Protein AF-A0A4C1TBL5-F1 (afdb_monomer_lite)

Sequence (282 aa):
MGFEHLKDLQINKGQRHGILELGINCTKSIVSLLENHLEMKTNSLCVNTDVEVVMERSFELLHSVCANPKTSDQVLRYLRTRNDFLCRYLMLVPLLKMENSHEINQISSLLKCVAIELKITASNCQLSRFQHICEIFLGINSKNKQESSVELTHFYGNVNFDTTKNLSSSSKNNILSELFNRVDLDLQPLSPPQWEFFDRTLIEQILKECEYKTEKGHLLVDLKKMHQILHSELKMVQSTIASGQRRLILQEIESVLLHALKVNEQRNKRFATVKFVESWGM

pLDDT: mean 76.7, std 18.81, range [28.3, 94.25]

InterPro domains:
  IPR021827 Nucleoporin Nup186/Nup192/Nup205 [PF11894] (1-281)
  IPR021827 Nucleoporin Nup186/Nup192/Nup205 [PTHR31344] (26-280)

Structure (mmCIF, N/CA/C/O backbone):
data_AF-A0A4C1TBL5-F1
#
_entry.id   AF-A0A4C1TBL5-F1
#
loop_
_atom_site.group_PDB
_atom_site.id
_atom_site.type_symbol
_atom_site.label_atom_id
_atom_site.label_alt_id
_atom_site.label_comp_id
_atom_site.label_asym_id
_atom_site.label_entity_id
_atom_site.label_seq_id
_atom_site.pdbx_PDB_ins_code
_atom_site.Cartn_x
_atom_site.Cartn_y
_atom_site.Cartn_z
_atom_site.occupancy
_atom_site.B_iso_or_equiv
_atom_site.auth_seq_id
_atom_site.auth_comp_id
_atom_site.auth_asym_id
_atom_site.auth_atom_id
_atom_site.pdbx_PDB_model_num
ATOM 1 N N . MET A 1 1 ? -5.248 14.585 -16.355 1.00 47.97 1 MET A N 1
ATOM 2 C CA . MET A 1 1 ? -3.975 14.192 -17.003 1.00 47.97 1 MET A CA 1
ATOM 3 C C . MET A 1 1 ? -4.187 14.342 -18.500 1.00 47.97 1 MET A C 1
ATOM 5 O O . MET A 1 1 ? -4.957 13.552 -19.016 1.00 47.97 1 MET A O 1
ATOM 9 N N . GLY A 1 2 ? -3.655 15.377 -19.160 1.00 39.12 2 GLY A N 1
ATOM 10 C CA . GLY A 1 2 ? -3.970 15.773 -20.550 1.00 39.12 2 GLY A CA 1
ATOM 11 C C . GLY A 1 2 ? -3.592 14.775 -21.659 1.00 39.12 2 GLY A C 1
ATOM 12 O O . GLY A 1 2 ? -2.965 15.149 -22.639 1.00 39.12 2 GLY A O 1
ATOM 13 N N . PHE A 1 3 ? -3.962 13.508 -21.511 1.00 42.53 3 PHE A N 1
ATOM 14 C CA . PHE A 1 3 ? -3.857 12.466 -22.518 1.00 42.53 3 PHE A CA 1
ATOM 15 C C . PHE A 1 3 ? -5.268 12.229 -23.054 1.00 42.53 3 PHE A C 1
ATOM 17 O O . PHE A 1 3 ? -6.144 11.788 -22.310 1.00 42.53 3 PHE A O 1
ATOM 24 N N . GLU A 1 4 ? -5.527 12.599 -24.308 1.00 52.88 4 GLU A N 1
ATOM 25 C CA . GLU A 1 4 ? -6.885 12.545 -24.846 1.00 52.88 4 GLU A CA 1
ATOM 26 C C . GLU A 1 4 ? -7.447 11.121 -24.897 1.00 52.88 4 GLU A C 1
ATOM 28 O O . GLU A 1 4 ? -6.869 10.184 -25.455 1.00 52.88 4 GLU A O 1
ATOM 33 N N . HIS A 1 5 ? -8.656 11.018 -24.352 1.00 56.91 5 HIS A N 1
ATOM 34 C CA . HIS A 1 5 ? -9.594 9.929 -24.517 1.00 56.91 5 HIS A CA 1
ATOM 35 C C . HIS A 1 5 ? -10.578 10.294 -25.638 1.00 56.91 5 HIS A C 1
ATOM 37 O O . HIS A 1 5 ? -11.758 10.482 -25.374 1.00 56.91 5 HIS A O 1
ATOM 43 N N . LEU A 1 6 ? -10.124 10.422 -26.889 1.00 42.44 6 LEU A N 1
ATOM 44 C CA . LEU A 1 6 ? -11.032 10.606 -28.026 1.00 42.44 6 LEU A CA 1
ATOM 45 C C . LEU A 1 6 ? -10.668 9.668 -29.179 1.00 42.44 6 LEU A C 1
ATOM 47 O O . LEU A 1 6 ? -9.573 9.692 -29.738 1.00 42.44 6 LEU A O 1
ATOM 51 N N . LYS A 1 7 ? -11.624 8.786 -29.476 1.00 44.81 7 LYS A N 1
ATOM 52 C CA . LYS A 1 7 ? -11.756 8.065 -30.739 1.00 44.81 7 LYS A CA 1
ATOM 53 C C . LYS A 1 7 ? -11.866 9.086 -31.883 1.00 44.81 7 LYS A C 1
ATOM 55 O O . LYS A 1 7 ? -12.549 10.092 -31.739 1.00 44.81 7 LYS A O 1
ATOM 60 N N . ASP A 1 8 ? -11.240 8.756 -33.008 1.00 40.03 8 ASP A N 1
ATOM 61 C CA . ASP A 1 8 ? -11.669 9.149 -34.356 1.00 40.03 8 ASP A CA 1
ATOM 62 C C . ASP A 1 8 ? -11.672 10.638 -34.750 1.00 40.03 8 ASP A C 1
ATOM 64 O O . ASP A 1 8 ? -12.651 11.129 -35.301 1.00 40.03 8 ASP A O 1
ATOM 68 N N . LEU A 1 9 ? -10.537 11.338 -34.633 1.00 37.03 9 LEU A N 1
ATOM 69 C CA . LEU A 1 9 ? -10.277 12.516 -35.480 1.00 37.03 9 LEU A CA 1
ATOM 70 C C . LEU A 1 9 ? -8.975 12.346 -36.272 1.00 37.03 9 LEU A C 1
ATOM 72 O O . LEU A 1 9 ? -7.880 12.771 -35.896 1.00 37.03 9 LEU A O 1
ATOM 76 N N . GLN A 1 10 ? -9.132 11.674 -37.411 1.00 46.53 10 GLN A N 1
ATOM 77 C CA . GLN A 1 10 ? -8.320 11.899 -38.601 1.00 46.53 10 GLN A CA 1
ATOM 78 C C . GLN A 1 10 ? -8.229 13.415 -38.881 1.00 46.53 10 GLN A C 1
ATOM 80 O O . GLN A 1 10 ? -9.229 14.119 -38.804 1.00 46.53 10 GLN A O 1
ATOM 85 N N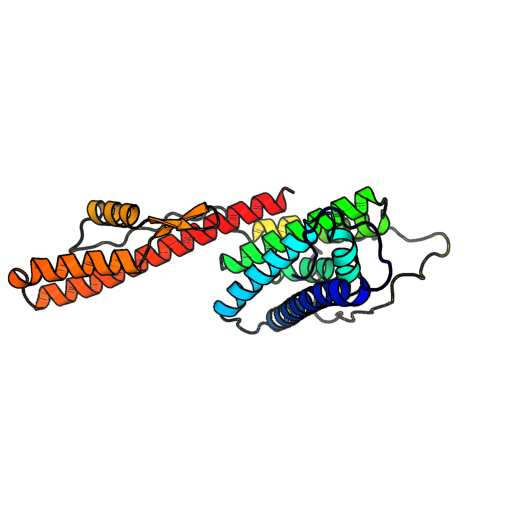 . ILE A 1 11 ? -7.032 13.868 -39.276 1.00 42.28 11 ILE A N 1
ATOM 86 C CA . ILE A 1 11 ? -6.744 15.171 -39.909 1.00 42.28 11 ILE A CA 1
ATOM 87 C C . ILE A 1 11 ? -6.682 16.381 -38.948 1.00 42.28 11 ILE A C 1
ATOM 89 O O . ILE A 1 11 ? -7.639 17.123 -38.790 1.00 42.28 11 ILE A O 1
ATOM 93 N N . ASN A 1 12 ? -5.502 16.643 -38.365 1.00 32.31 12 ASN A N 1
ATOM 94 C CA . ASN A 1 12 ? -4.783 17.921 -38.551 1.00 32.31 12 ASN A CA 1
ATOM 95 C C . ASN A 1 12 ? -3.468 17.967 -37.748 1.00 32.31 12 ASN A C 1
ATOM 97 O O . ASN A 1 12 ? -3.432 17.902 -36.521 1.00 32.31 12 ASN A O 1
ATOM 101 N N . LYS A 1 13 ? -2.352 18.092 -38.473 1.00 37.44 13 LYS A N 1
ATOM 102 C CA . LYS A 1 13 ? -0.957 18.009 -37.996 1.00 37.44 13 LYS A CA 1
ATOM 103 C C . LYS A 1 13 ? -0.442 19.259 -37.243 1.00 37.44 13 LYS A C 1
ATOM 105 O O . LYS A 1 13 ? 0.755 19.354 -37.010 1.00 37.44 13 LYS A O 1
ATOM 110 N N . GLY A 1 14 ? -1.299 20.204 -36.845 1.00 37.47 14 GLY A N 1
ATOM 111 C CA . GLY A 1 14 ? -0.858 21.514 -36.327 1.00 37.47 14 GLY A CA 1
ATOM 112 C C . GLY A 1 14 ? -0.862 21.700 -34.803 1.00 37.47 14 GLY A C 1
ATOM 113 O O . GLY A 1 14 ? 0.008 22.383 -34.277 1.00 37.47 14 GLY A O 1
ATOM 114 N N . GLN A 1 15 ? -1.802 21.093 -34.070 1.00 40.03 15 GLN A N 1
ATOM 115 C CA . GLN A 1 15 ? -2.070 21.452 -32.658 1.00 40.03 15 GLN A CA 1
ATOM 116 C C . GLN A 1 15 ? -1.615 20.410 -31.618 1.00 40.03 15 GLN A C 1
ATOM 118 O O . GLN A 1 15 ? -1.815 20.597 -30.420 1.00 40.03 15 GLN A O 1
ATOM 123 N N . ARG A 1 16 ? -0.946 19.329 -32.043 1.00 43.72 16 ARG A N 1
ATOM 124 C CA . ARG A 1 16 ? -0.542 18.215 -31.158 1.00 43.72 16 ARG A CA 1
ATOM 125 C C . ARG A 1 16 ? 0.535 18.556 -30.116 1.00 43.72 16 ARG A C 1
ATOM 127 O O . ARG A 1 16 ? 0.714 17.778 -29.187 1.00 43.72 16 ARG A O 1
ATOM 134 N N . HIS A 1 17 ? 1.236 19.683 -30.235 1.00 41.16 17 HIS A N 1
ATOM 135 C CA . HIS A 1 17 ? 2.384 19.987 -29.371 1.00 41.16 17 HIS A CA 1
ATOM 136 C C . HIS A 1 17 ? 1.975 20.437 -27.954 1.00 41.16 17 HIS A C 1
ATOM 138 O O . HIS A 1 17 ? 2.497 19.906 -26.982 1.00 41.16 17 HIS A O 1
ATOM 144 N N . GLY A 1 18 ? 0.975 21.315 -27.801 1.00 37.75 18 GLY A N 1
ATOM 145 C CA . GLY A 1 18 ? 0.656 21.907 -26.488 1.00 37.75 18 GLY A CA 1
ATOM 146 C C . GLY A 1 18 ? -0.008 20.962 -25.473 1.00 37.75 18 GLY A C 1
ATOM 147 O O . GLY A 1 18 ? 0.214 21.083 -24.270 1.00 37.75 18 GLY A O 1
ATOM 148 N N . ILE A 1 19 ? -0.808 19.994 -25.931 1.00 44.22 19 ILE A N 1
ATOM 149 C CA . ILE A 1 19 ? -1.588 19.105 -25.044 1.00 44.22 19 ILE A CA 1
ATOM 150 C C . ILE A 1 19 ? -0.748 17.902 -24.578 1.00 44.22 19 ILE A C 1
ATOM 152 O O . ILE A 1 19 ? -0.792 17.540 -23.401 1.00 44.22 19 ILE A O 1
ATOM 156 N N . LEU A 1 20 ? 0.092 17.339 -25.459 1.00 49.97 20 LEU A N 1
ATOM 157 C CA . LEU A 1 20 ? 1.099 16.342 -25.074 1.00 49.97 20 LEU A CA 1
ATOM 158 C C . LEU A 1 20 ? 2.127 16.939 -24.106 1.00 49.97 20 LEU A C 1
ATOM 160 O O . LEU A 1 20 ? 2.477 16.294 -23.120 1.00 49.97 20 LEU A O 1
ATOM 164 N N . GLU A 1 21 ? 2.555 18.185 -24.326 1.00 52.12 21 GLU A N 1
ATOM 165 C CA . GLU A 1 21 ? 3.417 18.899 -23.380 1.00 52.12 21 GLU A CA 1
ATOM 166 C C . GLU A 1 21 ? 2.753 19.081 -22.013 1.00 52.12 21 GLU A C 1
ATOM 168 O O . GLU A 1 21 ? 3.416 18.885 -20.998 1.00 52.12 21 GLU A O 1
ATOM 173 N N . LEU A 1 22 ? 1.444 19.345 -21.949 1.00 49.94 22 LEU A N 1
ATOM 174 C CA . LEU A 1 22 ? 0.712 19.456 -20.683 1.00 49.94 22 LEU A CA 1
ATOM 175 C C . LEU A 1 22 ? 0.655 18.124 -19.908 1.00 49.94 22 LEU A C 1
ATOM 177 O O . LEU A 1 22 ? 0.878 18.107 -18.696 1.00 49.94 22 LEU A O 1
ATOM 181 N N . GLY A 1 23 ? 0.409 16.996 -20.589 1.00 58.59 23 GLY A N 1
ATOM 182 C CA . GLY A 1 23 ? 0.450 15.656 -19.981 1.00 58.59 23 GLY A CA 1
ATOM 183 C C . GLY A 1 23 ? 1.843 15.282 -19.456 1.00 58.59 23 GLY A C 1
ATOM 184 O O . GLY A 1 23 ? 1.980 14.722 -18.361 1.00 58.59 23 GLY A O 1
ATOM 185 N N . ILE A 1 24 ? 2.887 15.677 -20.189 1.00 64.81 24 ILE A N 1
ATOM 186 C CA . ILE A 1 24 ? 4.282 15.562 -19.752 1.00 64.81 24 ILE A CA 1
ATOM 187 C C . ILE A 1 24 ? 4.553 16.496 -18.566 1.00 64.81 24 ILE A C 1
ATOM 189 O O . ILE A 1 24 ? 5.251 16.095 -17.644 1.00 64.81 24 ILE A O 1
ATOM 193 N N . ASN A 1 25 ? 3.997 17.708 -18.535 1.00 70.88 25 ASN A N 1
ATOM 194 C CA . ASN A 1 25 ? 4.222 18.678 -17.461 1.00 70.88 25 ASN A CA 1
ATOM 195 C C . ASN A 1 25 ? 3.633 18.216 -16.123 1.00 70.88 25 ASN A C 1
ATOM 197 O O . ASN A 1 25 ? 4.332 18.271 -15.116 1.00 70.88 25 ASN A O 1
ATOM 201 N N . CYS A 1 26 ? 2.420 17.654 -16.102 1.00 81.12 26 CYS A N 1
ATOM 202 C CA . CYS A 1 26 ? 1.889 17.040 -14.879 1.00 81.12 26 CYS A CA 1
ATOM 203 C C . CYS A 1 26 ? 2.741 15.844 -14.426 1.00 81.12 26 CYS A C 1
ATOM 205 O O . CYS A 1 26 ? 3.023 15.695 -13.240 1.00 81.12 26 CYS A O 1
ATOM 207 N N . THR A 1 27 ? 3.200 15.015 -15.370 1.00 82.38 27 THR A N 1
ATOM 208 C CA . THR A 1 27 ? 4.075 13.872 -15.066 1.00 82.38 27 THR A CA 1
ATOM 209 C C . THR A 1 27 ? 5.435 14.337 -14.528 1.00 82.38 27 THR A C 1
ATOM 211 O O . THR A 1 27 ? 5.931 13.776 -13.557 1.00 82.38 27 THR A O 1
ATOM 214 N N . LYS A 1 28 ? 6.011 15.409 -15.090 1.00 85.38 28 LYS A N 1
ATOM 215 C CA . LYS A 1 28 ? 7.230 16.070 -14.596 1.00 85.38 28 LYS A CA 1
ATOM 216 C C . LYS A 1 28 ? 7.056 16.549 -13.157 1.00 85.38 28 LYS A C 1
ATOM 218 O O . LYS A 1 28 ? 7.934 16.290 -12.342 1.00 85.38 28 LYS A O 1
ATOM 223 N N . SER A 1 29 ? 5.935 17.201 -12.839 1.00 88.19 29 SER A N 1
ATOM 224 C CA . SER A 1 29 ? 5.632 17.654 -11.476 1.00 88.19 29 SER A CA 1
ATOM 225 C C . SER A 1 29 ? 5.508 16.488 -10.496 1.00 88.19 29 SER A C 1
ATOM 227 O O . SER A 1 29 ? 6.076 16.560 -9.412 1.00 88.19 29 SER A O 1
ATOM 229 N N . ILE A 1 30 ? 4.831 15.400 -10.885 1.00 90.69 30 ILE A N 1
ATOM 230 C CA . ILE A 1 30 ? 4.722 14.185 -10.059 1.00 90.69 30 ILE A CA 1
ATOM 231 C C . ILE A 1 30 ? 6.105 13.583 -9.813 1.00 90.69 30 ILE A C 1
ATOM 233 O O . ILE A 1 30 ? 6.456 13.298 -8.675 1.00 90.69 30 ILE A O 1
ATOM 237 N N . VAL A 1 31 ? 6.917 13.424 -10.860 1.00 89.50 31 VAL A N 1
ATOM 238 C CA . VAL A 1 31 ? 8.266 12.859 -10.724 1.00 89.50 31 VAL A CA 1
ATOM 239 C C . VAL A 1 31 ? 9.143 13.751 -9.849 1.00 89.50 31 VAL A C 1
ATOM 241 O O . VAL A 1 31 ? 9.789 13.238 -8.948 1.00 89.50 31 VAL A O 1
ATOM 244 N N . SER A 1 32 ? 9.103 15.073 -10.025 1.00 89.31 32 SER A N 1
ATOM 245 C CA . SER A 1 32 ? 9.841 16.006 -9.165 1.00 89.31 32 SER A CA 1
ATOM 246 C C . SER A 1 32 ? 9.395 15.936 -7.700 1.00 89.31 32 SER A C 1
ATOM 248 O O . SER A 1 32 ? 10.233 16.026 -6.809 1.00 89.31 32 SER A O 1
ATOM 250 N N . LEU A 1 33 ? 8.096 15.760 -7.439 1.00 91.50 33 LEU A N 1
ATOM 251 C CA . LEU A 1 33 ? 7.567 15.581 -6.085 1.00 91.50 33 LEU A CA 1
ATOM 252 C C . LEU A 1 33 ? 8.111 14.296 -5.440 1.00 91.50 33 LEU A C 1
ATOM 254 O O . LEU A 1 33 ? 8.549 14.325 -4.291 1.00 91.50 33 LEU A O 1
ATOM 258 N N . LEU A 1 34 ? 8.123 13.192 -6.192 1.00 89.94 34 LEU A N 1
ATOM 259 C CA . LEU A 1 34 ? 8.664 11.909 -5.740 1.00 89.94 34 LEU A CA 1
ATOM 260 C C . LEU A 1 34 ? 10.191 11.949 -5.556 1.00 89.94 34 LEU A C 1
ATOM 262 O O . LEU A 1 34 ? 10.713 11.310 -4.647 1.00 89.94 34 LEU A O 1
ATOM 266 N N . GLU A 1 35 ? 10.913 12.700 -6.392 1.00 87.56 35 GLU A N 1
ATOM 267 C CA . GLU A 1 35 ? 12.359 12.923 -6.256 1.00 87.56 35 GLU A CA 1
ATOM 268 C C . GLU A 1 35 ? 12.685 13.681 -4.965 1.00 87.56 35 GLU A C 1
ATOM 270 O O . GLU A 1 35 ? 13.522 13.221 -4.191 1.00 87.56 35 GLU A O 1
ATOM 275 N N . ASN A 1 36 ? 11.967 14.770 -4.681 1.00 86.44 36 ASN A N 1
ATOM 276 C CA . ASN A 1 36 ? 12.142 15.528 -3.441 1.00 86.44 36 ASN A CA 1
ATOM 277 C C . ASN A 1 36 ? 11.843 14.661 -2.208 1.00 86.44 36 ASN A C 1
ATOM 279 O O . ASN A 1 36 ? 12.566 14.709 -1.216 1.00 86.44 36 ASN A O 1
ATOM 283 N N . HIS A 1 37 ? 10.797 13.832 -2.268 1.00 85.81 37 HIS A N 1
ATOM 284 C CA . HIS A 1 37 ? 10.469 12.894 -1.190 1.00 85.81 37 HIS A CA 1
ATOM 285 C C . HIS A 1 37 ? 11.570 11.857 -0.956 1.00 85.81 37 HIS A C 1
ATOM 287 O O . HIS A 1 37 ? 11.925 11.581 0.189 1.00 85.81 37 HIS A O 1
ATOM 293 N N . LEU A 1 38 ? 12.152 11.325 -2.031 1.00 82.75 38 LEU A N 1
ATOM 294 C CA . LEU A 1 38 ? 13.266 10.387 -1.948 1.00 82.75 38 LEU A CA 1
ATOM 295 C C . LEU A 1 38 ? 14.500 11.021 -1.295 1.00 82.75 38 LEU A C 1
ATOM 297 O O . LEU A 1 38 ? 15.149 10.388 -0.461 1.00 82.75 38 LEU A O 1
ATOM 301 N N . GLU A 1 39 ? 14.808 12.275 -1.626 1.00 82.44 39 GLU A N 1
ATOM 302 C CA . GLU A 1 39 ? 15.887 13.035 -0.984 1.00 82.44 39 GLU A CA 1
ATOM 303 C C . GLU A 1 39 ? 15.602 13.263 0.507 1.00 82.44 39 GLU A C 1
ATOM 305 O O . GLU A 1 39 ? 16.481 13.050 1.344 1.00 82.44 39 GLU A O 1
ATOM 310 N N . MET A 1 40 ? 14.358 13.602 0.867 1.00 80.50 40 MET A N 1
ATOM 311 C CA . MET A 1 40 ? 13.943 13.751 2.268 1.00 80.50 40 MET A CA 1
ATOM 312 C C . MET A 1 40 ? 14.103 12.448 3.065 1.00 80.50 40 MET A C 1
ATOM 314 O O . MET A 1 40 ? 14.638 12.483 4.175 1.00 80.50 40 MET A O 1
ATOM 318 N N . LYS A 1 41 ? 13.699 11.300 2.496 1.00 77.25 41 LYS A N 1
ATOM 319 C CA . LYS A 1 41 ? 13.862 9.980 3.134 1.00 77.25 41 LYS A CA 1
ATOM 320 C C . LYS A 1 41 ? 15.331 9.575 3.255 1.00 77.25 41 LYS A C 1
ATOM 322 O O . LYS A 1 41 ? 15.735 9.062 4.294 1.00 77.25 41 LYS A O 1
ATOM 327 N N . THR A 1 42 ? 16.147 9.863 2.241 1.00 75.06 42 THR A N 1
ATOM 328 C CA . THR A 1 42 ? 17.594 9.582 2.272 1.00 75.06 42 THR A CA 1
ATOM 329 C C . THR A 1 42 ? 18.296 10.393 3.369 1.00 75.06 42 THR A C 1
ATOM 331 O O . THR A 1 42 ? 19.158 9.873 4.073 1.00 75.06 42 THR A O 1
ATOM 334 N N . ASN A 1 43 ? 17.863 11.636 3.595 1.00 77.75 43 ASN A N 1
ATOM 335 C CA . ASN A 1 43 ? 18.370 12.503 4.663 1.00 77.75 43 ASN A CA 1
ATOM 336 C C . ASN A 1 43 ? 17.779 12.190 6.053 1.00 77.75 43 ASN A C 1
ATOM 338 O O . ASN A 1 43 ? 18.015 12.940 6.998 1.00 77.75 43 ASN A O 1
ATOM 342 N N . SER A 1 44 ? 17.027 11.089 6.197 1.00 69.12 44 SER A N 1
ATOM 343 C CA . SER A 1 44 ? 16.406 10.642 7.455 1.00 69.12 44 SER A CA 1
ATOM 344 C C . SER A 1 44 ? 15.507 11.689 8.129 1.00 69.12 44 SER A C 1
ATOM 346 O O . SER A 1 44 ? 15.344 11.680 9.351 1.00 69.12 44 SER A O 1
ATOM 348 N N . LEU A 1 45 ? 14.906 12.596 7.354 1.00 67.25 45 LEU A N 1
ATOM 349 C CA . LEU A 1 45 ? 13.951 13.553 7.902 1.00 67.25 45 LEU A CA 1
ATOM 350 C C . LEU A 1 45 ? 12.645 12.820 8.241 1.00 67.25 45 LEU A C 1
ATOM 352 O O . LEU A 1 45 ? 12.141 12.047 7.429 1.00 67.25 45 LEU A O 1
ATOM 356 N N . CYS A 1 46 ? 12.088 13.062 9.430 1.00 61.56 46 CYS A N 1
ATOM 357 C CA . CYS A 1 46 ? 10.775 12.527 9.789 1.00 61.56 46 CYS A CA 1
ATOM 358 C C . CYS A 1 46 ? 9.722 13.089 8.823 1.00 61.56 46 CYS A C 1
ATOM 360 O O . CYS A 1 46 ? 9.553 14.307 8.723 1.00 61.56 46 CYS A O 1
ATOM 362 N N . VAL A 1 47 ? 9.042 12.206 8.093 1.00 69.00 47 VAL A N 1
ATOM 363 C CA . VAL A 1 47 ? 8.005 12.579 7.130 1.00 69.00 47 VAL A CA 1
ATOM 364 C C . VAL A 1 47 ? 6.638 12.369 7.778 1.00 69.00 47 VAL A C 1
ATOM 366 O O . VAL A 1 47 ? 6.348 11.297 8.303 1.00 69.00 47 VAL A O 1
ATOM 369 N N . ASN A 1 48 ? 5.795 13.404 7.752 1.00 77.44 48 ASN A N 1
ATOM 370 C CA . ASN A 1 48 ? 4.433 13.337 8.285 1.00 77.44 48 ASN A CA 1
ATOM 371 C C . ASN A 1 48 ? 3.580 12.316 7.514 1.00 77.44 48 ASN A C 1
ATOM 373 O O . ASN A 1 48 ? 3.706 12.196 6.294 1.00 77.44 48 ASN A O 1
ATOM 377 N N . THR A 1 49 ? 2.633 11.667 8.199 1.00 79.81 49 THR A N 1
ATOM 378 C CA . THR A 1 49 ? 1.700 10.697 7.595 1.00 79.81 49 THR A CA 1
ATOM 379 C C . THR A 1 49 ? 0.962 11.268 6.382 1.00 79.81 49 THR A C 1
ATOM 381 O O . THR A 1 49 ? 0.832 10.583 5.373 1.00 79.81 49 THR A O 1
ATOM 384 N N . ASP A 1 50 ? 0.553 12.540 6.427 1.00 84.00 50 ASP A N 1
ATOM 385 C CA . ASP A 1 50 ? -0.135 13.207 5.312 1.00 84.00 50 ASP A CA 1
ATOM 386 C C . ASP A 1 50 ? 0.703 13.223 4.028 1.00 84.00 50 ASP A C 1
ATOM 388 O O . ASP A 1 50 ? 0.181 13.040 2.926 1.00 84.00 50 ASP A O 1
ATOM 392 N N . VAL A 1 51 ? 2.020 13.396 4.161 1.00 87.12 51 VAL A N 1
ATOM 393 C CA . VAL A 1 51 ? 2.936 13.369 3.020 1.00 87.12 51 VAL A CA 1
ATOM 394 C C . VAL A 1 51 ? 3.006 11.953 2.453 1.00 87.12 51 VAL A C 1
ATOM 396 O O . VAL A 1 51 ? 2.900 11.792 1.243 1.00 87.12 51 VAL A O 1
ATOM 399 N N . GLU A 1 52 ? 3.084 10.916 3.292 1.00 88.12 52 GLU A N 1
ATOM 400 C CA . GLU A 1 52 ? 3.095 9.518 2.832 1.00 88.12 52 GLU A CA 1
ATOM 401 C C . GLU A 1 52 ? 1.809 9.128 2.079 1.00 88.12 52 GLU A C 1
ATOM 403 O O . GLU A 1 52 ? 1.880 8.388 1.092 1.00 88.12 52 GLU A O 1
ATOM 408 N N . VAL A 1 53 ? 0.648 9.674 2.467 1.00 89.69 53 VAL A N 1
ATOM 409 C CA . VAL A 1 53 ? -0.613 9.505 1.719 1.00 89.69 53 VAL A CA 1
ATOM 410 C C . VAL A 1 53 ? -0.515 10.149 0.335 1.00 89.69 53 VAL A C 1
ATOM 412 O O . VAL A 1 53 ? -0.879 9.533 -0.669 1.00 89.69 53 VAL A O 1
ATOM 415 N N . VAL A 1 54 ? -0.007 11.381 0.252 1.00 91.50 54 VAL A N 1
ATOM 416 C CA . VAL A 1 54 ? 0.170 12.084 -1.031 1.00 91.50 54 VAL A CA 1
ATOM 417 C C . VAL A 1 54 ? 1.150 11.333 -1.934 1.00 91.50 54 VAL A C 1
ATOM 419 O O . VAL A 1 54 ? 0.903 11.203 -3.137 1.00 91.50 54 VAL A O 1
ATOM 422 N N . MET A 1 55 ? 2.230 10.792 -1.371 1.00 91.06 55 MET A N 1
ATOM 423 C CA . MET A 1 55 ? 3.218 10.014 -2.121 1.00 91.06 55 MET A CA 1
ATOM 424 C C . MET A 1 55 ? 2.646 8.687 -2.606 1.00 91.06 55 MET A C 1
ATOM 426 O O . MET A 1 55 ? 2.857 8.331 -3.764 1.00 91.06 55 MET A O 1
ATOM 430 N N . GLU A 1 56 ? 1.843 7.997 -1.790 1.00 91.94 56 GLU A N 1
ATOM 431 C CA . GLU A 1 56 ? 1.105 6.812 -2.236 1.00 91.94 56 GLU A CA 1
ATOM 432 C C . GLU A 1 56 ? 0.247 7.135 -3.463 1.00 91.94 56 GLU A C 1
ATOM 434 O O . GLU A 1 56 ? 0.347 6.452 -4.482 1.00 91.94 56 GLU A O 1
ATOM 439 N N . ARG A 1 57 ? -0.558 8.204 -3.409 1.00 92.25 57 ARG A N 1
ATOM 440 C CA . ARG A 1 57 ? -1.413 8.597 -4.543 1.00 92.25 57 ARG A CA 1
ATOM 441 C C . ARG A 1 57 ? -0.606 9.016 -5.767 1.00 92.25 57 ARG A C 1
ATOM 443 O O . ARG A 1 57 ? -0.999 8.703 -6.889 1.00 92.25 57 ARG A O 1
ATOM 450 N N . SER A 1 58 ? 0.531 9.671 -5.559 1.00 93.12 58 SER A N 1
ATOM 451 C CA . SER A 1 58 ? 1.447 10.073 -6.629 1.00 93.12 58 SER A CA 1
ATOM 452 C C . SER A 1 58 ? 2.050 8.858 -7.340 1.00 93.12 58 SER A C 1
ATOM 454 O O . SER A 1 58 ? 2.081 8.821 -8.570 1.00 93.12 58 SER A O 1
ATOM 456 N N . PHE A 1 59 ? 2.445 7.826 -6.591 1.00 93.12 59 PHE A N 1
ATOM 457 C CA . PHE A 1 59 ? 2.910 6.558 -7.150 1.00 93.12 59 PHE A CA 1
ATOM 458 C C . PHE A 1 59 ? 1.795 5.755 -7.831 1.00 93.12 59 PHE A C 1
ATOM 460 O O . PHE A 1 59 ? 2.023 5.191 -8.901 1.00 93.12 59 PHE A O 1
ATOM 467 N N . GLU A 1 60 ? 0.582 5.722 -7.269 1.00 92.75 60 GLU A N 1
ATOM 468 C CA . GLU A 1 60 ? -0.579 5.084 -7.910 1.00 92.75 60 GLU A CA 1
ATOM 469 C C . GLU A 1 60 ? -0.926 5.760 -9.248 1.00 92.75 60 GLU A C 1
ATOM 471 O O . GLU A 1 60 ? -1.233 5.086 -10.240 1.00 92.75 60 GLU A O 1
ATOM 476 N N . LEU A 1 61 ? -0.832 7.090 -9.300 1.00 92.56 61 LEU A N 1
ATOM 477 C CA . LEU A 1 61 ? -1.039 7.868 -10.516 1.00 92.56 61 LEU A CA 1
ATOM 478 C C . LEU A 1 61 ? 0.071 7.613 -11.542 1.00 92.56 61 LEU A C 1
ATOM 480 O O . LEU A 1 61 ? -0.235 7.384 -12.713 1.00 92.56 61 LEU A O 1
ATOM 484 N N . LEU A 1 62 ? 1.337 7.589 -11.109 1.00 93.00 62 LEU A N 1
ATOM 485 C CA . LEU A 1 62 ? 2.474 7.250 -11.967 1.00 93.00 62 LEU A CA 1
ATOM 486 C C . LEU A 1 62 ? 2.299 5.857 -12.583 1.00 93.00 62 LEU A C 1
ATOM 488 O O . LEU A 1 62 ? 2.379 5.710 -13.801 1.00 93.00 62 LEU A O 1
ATOM 492 N N . HIS A 1 63 ? 1.966 4.861 -11.761 1.00 93.88 63 HIS A N 1
ATOM 493 C CA . HIS A 1 63 ? 1.660 3.509 -12.220 1.00 93.88 63 HIS A CA 1
ATOM 494 C C . HIS A 1 63 ? 0.530 3.494 -13.254 1.00 93.88 63 HIS A C 1
ATOM 496 O O . HIS A 1 63 ? 0.671 2.862 -14.297 1.00 93.88 63 HIS A O 1
ATOM 502 N N . SER A 1 64 ? -0.563 4.221 -13.013 1.00 91.44 64 SER A N 1
ATOM 503 C CA . SER A 1 64 ? -1.705 4.271 -13.937 1.00 91.44 64 SER A CA 1
ATOM 504 C C . SER A 1 64 ? -1.321 4.825 -15.316 1.00 91.44 64 SER A C 1
ATOM 506 O O . SER A 1 64 ? -1.814 4.354 -16.341 1.00 91.44 64 SER A O 1
ATOM 508 N N . VAL A 1 65 ? -0.408 5.800 -15.357 1.00 89.88 65 VAL A N 1
ATOM 509 C CA . VAL A 1 65 ? 0.116 6.368 -16.608 1.00 89.88 65 VAL A CA 1
ATOM 510 C C . VAL A 1 65 ? 1.109 5.421 -17.289 1.00 89.88 65 VAL A C 1
ATOM 512 O O . VAL A 1 65 ? 1.085 5.299 -18.515 1.00 89.88 65 VAL A O 1
ATOM 515 N N . CYS A 1 66 ? 1.949 4.721 -16.523 1.00 89.75 66 CYS A N 1
ATOM 516 C CA . CYS A 1 66 ? 2.853 3.695 -17.049 1.00 89.75 66 CYS A CA 1
ATOM 517 C C . CYS A 1 66 ? 2.091 2.480 -17.598 1.00 89.75 66 CYS A C 1
ATOM 519 O O . CYS A 1 66 ? 2.501 1.910 -18.601 1.00 89.75 66 CYS A O 1
ATOM 521 N N . ALA A 1 67 ? 0.971 2.093 -16.982 1.00 91.06 67 ALA A N 1
ATOM 522 C CA . ALA A 1 67 ? 0.177 0.931 -17.380 1.00 91.06 67 ALA A CA 1
ATOM 523 C C . ALA A 1 67 ? -0.624 1.151 -18.674 1.00 91.06 67 ALA A C 1
ATOM 525 O O . ALA A 1 67 ? -1.023 0.190 -19.332 1.00 91.06 67 ALA A O 1
ATOM 526 N N . ASN A 1 68 ? -0.873 2.405 -19.059 1.00 89.00 68 ASN A N 1
ATOM 527 C CA . ASN A 1 68 ? -1.620 2.710 -20.270 1.00 89.00 68 ASN A CA 1
ATOM 528 C C . ASN A 1 68 ? -0.722 2.539 -21.514 1.00 89.00 68 ASN A C 1
ATOM 530 O O . ASN A 1 68 ? 0.257 3.273 -21.671 1.00 89.00 68 ASN A O 1
ATOM 534 N N . PRO A 1 69 ? -1.063 1.633 -22.454 1.00 84.44 69 PRO A N 1
ATOM 535 C CA . PRO A 1 69 ? -0.216 1.322 -23.607 1.00 84.44 69 PRO A CA 1
ATOM 536 C C . PRO A 1 69 ? 0.057 2.538 -24.500 1.00 84.44 69 PRO A C 1
ATOM 538 O O . PRO A 1 69 ? 1.111 2.605 -25.122 1.00 84.44 69 PRO A O 1
ATOM 541 N N . LYS A 1 70 ? -0.843 3.530 -24.528 1.00 83.00 70 LYS A N 1
ATOM 542 C CA . LYS A 1 70 ? -0.678 4.746 -25.340 1.00 83.00 70 LYS A CA 1
ATOM 543 C C . LYS A 1 70 ? 0.365 5.716 -24.778 1.00 83.00 70 LYS A C 1
ATOM 545 O O . LYS A 1 70 ? 0.931 6.492 -25.538 1.00 83.00 70 LYS A O 1
ATOM 550 N N . THR A 1 71 ? 0.578 5.709 -23.464 1.00 84.81 71 THR A N 1
ATOM 551 C CA . THR A 1 71 ? 1.437 6.677 -22.757 1.00 84.81 71 THR A CA 1
ATOM 552 C C . THR A 1 71 ? 2.706 6.047 -22.196 1.00 84.81 71 THR A C 1
ATOM 554 O O . THR A 1 71 ? 3.687 6.756 -21.980 1.00 84.81 71 THR A O 1
ATOM 557 N N . SER A 1 72 ? 2.689 4.729 -21.987 1.00 85.81 72 SER A N 1
ATOM 558 C CA . SER A 1 72 ? 3.759 3.940 -21.372 1.00 85.81 72 SER A CA 1
ATOM 559 C C . SER A 1 72 ? 5.145 4.230 -21.955 1.00 85.81 72 SER A C 1
ATOM 561 O O . SER A 1 72 ? 6.032 4.632 -21.208 1.00 85.81 72 SER A O 1
ATOM 563 N N . ASP A 1 73 ? 5.327 4.119 -23.275 1.00 83.62 73 ASP A N 1
ATOM 564 C CA . ASP A 1 73 ? 6.630 4.310 -23.929 1.00 83.62 73 ASP A CA 1
ATOM 565 C C . ASP A 1 73 ? 7.207 5.715 -23.692 1.00 83.62 73 ASP A C 1
ATOM 567 O O . ASP A 1 73 ? 8.356 5.867 -23.272 1.00 83.62 73 ASP A O 1
ATOM 571 N N . GLN A 1 74 ? 6.386 6.752 -23.877 1.00 84.25 74 GLN A N 1
ATOM 572 C CA . GLN A 1 74 ? 6.813 8.140 -23.713 1.00 84.25 74 GLN A CA 1
ATOM 573 C C . GLN A 1 74 ? 7.157 8.470 -22.256 1.00 84.25 74 GLN A C 1
ATOM 575 O O . GLN A 1 74 ? 8.160 9.135 -21.987 1.00 84.25 74 GLN A O 1
ATOM 580 N N . VAL A 1 75 ? 6.330 8.013 -21.315 1.00 86.44 75 VAL A N 1
ATOM 581 C CA . VAL A 1 75 ? 6.506 8.280 -19.882 1.00 86.44 75 VAL A CA 1
ATOM 582 C C . VAL A 1 75 ? 7.709 7.524 -19.345 1.00 86.44 75 VAL A C 1
ATOM 584 O O . VAL A 1 75 ? 8.553 8.125 -18.685 1.00 86.44 75 VAL A O 1
ATOM 587 N N . LEU A 1 76 ? 7.848 6.243 -19.681 1.00 88.19 76 LEU A N 1
ATOM 588 C CA . LEU A 1 76 ? 9.003 5.455 -19.274 1.00 88.19 76 LEU A CA 1
ATOM 589 C C . LEU A 1 76 ? 10.280 6.035 -19.861 1.00 88.19 76 LEU A C 1
ATOM 591 O O . LEU A 1 76 ? 11.213 6.269 -19.103 1.00 88.19 76 LEU A O 1
ATOM 595 N N . ARG A 1 77 ? 10.308 6.395 -21.153 1.00 86.75 77 ARG A N 1
ATOM 596 C CA . ARG A 1 77 ? 11.457 7.082 -21.767 1.00 86.75 77 ARG A CA 1
ATOM 597 C C . ARG A 1 77 ? 11.837 8.358 -21.014 1.00 86.75 77 ARG A C 1
ATOM 599 O O . ARG A 1 77 ? 13.022 8.568 -20.766 1.00 86.75 77 ARG A O 1
ATOM 606 N N . TYR A 1 78 ? 10.858 9.169 -20.611 1.00 86.12 78 TYR A N 1
ATOM 607 C CA . TYR A 1 78 ? 11.099 10.340 -19.766 1.00 86.12 78 TYR A CA 1
ATOM 608 C C . TYR A 1 78 ? 11.722 9.959 -18.411 1.00 86.12 78 TYR A C 1
ATOM 610 O O . TYR A 1 78 ? 12.710 10.575 -18.012 1.00 86.12 78 TYR A O 1
ATOM 618 N N . LEU A 1 79 ? 11.217 8.919 -17.737 1.00 87.62 79 LEU A N 1
ATOM 619 C CA . LEU A 1 79 ? 11.788 8.421 -16.476 1.00 87.62 79 LEU A CA 1
ATOM 620 C C . LEU A 1 79 ? 13.239 7.935 -16.629 1.00 87.62 79 LEU A C 1
ATOM 622 O O . LEU A 1 79 ? 14.035 8.145 -15.716 1.00 87.62 79 LEU A O 1
ATOM 626 N N . ARG A 1 80 ? 13.609 7.346 -17.779 1.00 86.94 80 ARG A N 1
ATOM 627 C CA . ARG A 1 80 ? 15.012 6.984 -18.087 1.00 86.94 80 ARG A CA 1
ATOM 628 C C . ARG A 1 80 ? 15.894 8.226 -18.157 1.00 86.94 80 ARG A C 1
ATOM 630 O O . ARG A 1 80 ? 16.945 8.289 -17.531 1.00 86.94 80 ARG A O 1
ATOM 637 N N . THR A 1 81 ? 15.447 9.243 -18.898 1.00 86.31 81 THR A N 1
ATOM 638 C CA . THR A 1 81 ? 16.193 10.501 -19.065 1.00 86.31 81 THR A CA 1
ATOM 639 C C . THR A 1 81 ? 16.312 11.286 -17.756 1.00 86.31 81 THR A C 1
ATOM 641 O O . THR A 1 81 ? 17.287 12.007 -17.557 1.00 86.31 81 THR A O 1
ATOM 644 N N . ARG A 1 82 ? 15.363 11.125 -16.827 1.00 82.00 82 ARG A N 1
ATOM 645 C CA . ARG A 1 82 ? 15.422 11.677 -15.465 1.00 82.00 82 ARG A CA 1
ATOM 646 C C . ARG A 1 82 ? 16.257 10.802 -14.531 1.00 82.00 82 ARG A C 1
ATOM 648 O O . ARG A 1 82 ? 15.769 10.319 -13.514 1.00 82.00 82 ARG A O 1
ATOM 655 N N . ASN A 1 83 ? 17.529 10.633 -14.889 1.00 79.12 83 ASN A N 1
ATOM 656 C CA . ASN A 1 83 ? 18.534 9.953 -14.070 1.00 79.12 83 ASN A CA 1
ATOM 657 C C . ASN A 1 83 ? 18.100 8.540 -13.632 1.00 79.12 83 ASN A C 1
ATOM 659 O O . ASN A 1 83 ? 18.160 8.211 -12.445 1.00 79.12 83 ASN A O 1
ATOM 663 N N . ASP A 1 84 ? 17.566 7.762 -14.583 1.00 84.56 84 ASP A N 1
ATOM 664 C CA . ASP A 1 84 ? 17.034 6.413 -14.365 1.00 84.56 84 ASP A CA 1
ATOM 665 C C . ASP A 1 84 ? 16.188 6.301 -13.084 1.00 84.56 84 ASP A C 1
ATOM 667 O O . ASP A 1 84 ? 16.422 5.452 -12.220 1.00 84.56 84 ASP A O 1
ATOM 671 N N . PHE A 1 85 ? 15.187 7.184 -12.970 1.00 89.12 85 PHE A N 1
ATOM 672 C CA . PHE A 1 85 ? 14.365 7.379 -11.771 1.00 89.12 85 PHE A CA 1
ATOM 673 C C . PHE A 1 85 ? 13.927 6.064 -11.108 1.00 89.12 85 PHE A C 1
ATOM 675 O O . PHE A 1 85 ? 14.110 5.896 -9.905 1.00 89.12 85 PHE A O 1
ATOM 682 N N . LEU A 1 86 ? 13.397 5.113 -11.888 1.00 89.88 86 LEU A N 1
ATOM 683 C CA . LEU A 1 86 ? 12.916 3.825 -11.374 1.00 89.88 86 LEU A CA 1
ATOM 684 C C . LEU A 1 86 ? 14.041 2.974 -10.769 1.00 89.88 86 LEU A C 1
ATOM 686 O O . LEU A 1 86 ? 13.874 2.447 -9.673 1.00 89.88 86 LEU A O 1
ATOM 690 N N . CYS A 1 87 ? 15.185 2.866 -11.449 1.00 87.00 87 CYS A N 1
ATOM 691 C CA . CYS A 1 87 ? 16.337 2.104 -10.963 1.00 87.00 87 CYS A CA 1
ATOM 692 C C . CYS A 1 87 ? 16.930 2.745 -9.707 1.00 87.00 87 CYS A C 1
ATOM 694 O O . CYS A 1 87 ? 17.233 2.053 -8.738 1.00 87.00 87 CYS A O 1
ATOM 696 N N . ARG A 1 88 ? 17.053 4.077 -9.697 1.00 87.00 88 ARG A N 1
ATOM 697 C CA . ARG A 1 88 ? 17.543 4.828 -8.537 1.00 87.00 88 ARG A CA 1
ATOM 698 C C . ARG A 1 88 ? 16.635 4.657 -7.328 1.00 87.00 88 ARG A C 1
ATOM 700 O O . ARG A 1 88 ? 17.134 4.391 -6.240 1.00 87.00 88 ARG A O 1
ATOM 707 N N . TYR A 1 89 ? 15.322 4.772 -7.520 1.00 86.50 89 TYR A N 1
ATOM 708 C CA . TYR A 1 89 ? 14.368 4.553 -6.438 1.00 86.50 89 TYR A CA 1
ATOM 709 C C . TYR A 1 89 ? 14.459 3.11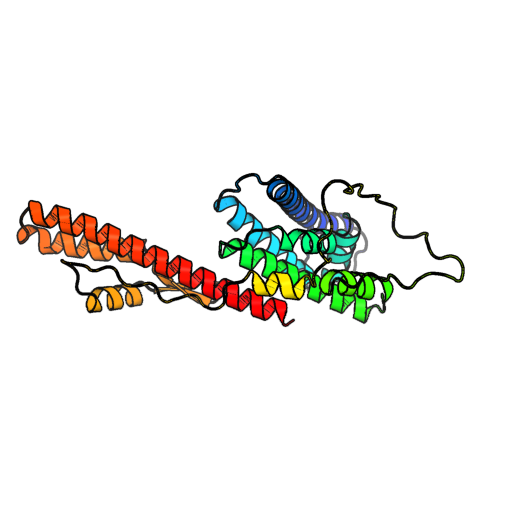1 -5.935 1.00 86.50 89 TYR A C 1
ATOM 711 O O . TYR A 1 89 ? 14.579 2.911 -4.732 1.00 86.50 89 TYR A O 1
ATOM 719 N N . LEU A 1 90 ? 14.505 2.123 -6.841 1.00 86.75 90 LEU A N 1
ATOM 720 C CA . LEU A 1 90 ? 14.610 0.698 -6.509 1.00 86.75 90 LEU A CA 1
ATOM 721 C C . LEU A 1 90 ? 15.840 0.379 -5.642 1.00 86.75 90 LEU A C 1
ATOM 723 O O . LEU A 1 90 ? 15.716 -0.339 -4.654 1.00 86.75 90 LEU A O 1
ATOM 727 N N . MET A 1 91 ? 17.004 0.948 -5.967 1.00 83.75 91 MET A N 1
ATOM 728 C CA . MET A 1 91 ? 18.234 0.770 -5.182 1.00 83.75 91 MET A CA 1
ATOM 729 C C . MET A 1 91 ? 18.157 1.376 -3.775 1.00 83.75 91 MET A C 1
ATOM 731 O O . MET A 1 91 ? 18.874 0.931 -2.883 1.00 83.75 91 MET A O 1
ATOM 735 N N . LEU A 1 92 ? 17.312 2.389 -3.573 1.00 80.81 92 LEU A N 1
ATOM 736 C CA . LEU A 1 92 ? 17.146 3.063 -2.285 1.00 80.81 92 LEU A CA 1
ATOM 737 C C . LEU A 1 92 ? 16.037 2.440 -1.430 1.00 80.81 92 LEU A C 1
ATOM 739 O O . LEU A 1 92 ? 16.022 2.670 -0.224 1.00 80.81 92 LEU A O 1
ATOM 743 N N . VAL A 1 93 ? 15.151 1.617 -2.006 1.00 79.75 93 VAL A N 1
ATOM 744 C CA . VAL A 1 93 ? 14.052 0.981 -1.257 1.00 79.75 93 VAL A CA 1
ATOM 745 C C . VAL A 1 93 ? 14.527 0.163 -0.047 1.00 79.75 93 VAL A C 1
ATOM 747 O O . VAL A 1 93 ? 13.907 0.311 1.002 1.00 79.75 93 VAL A O 1
ATOM 750 N N . PRO A 1 94 ? 15.614 -0.636 -0.105 1.00 75.88 94 PRO A N 1
ATOM 751 C CA . PRO A 1 94 ? 16.100 -1.384 1.063 1.00 75.88 94 PRO A CA 1
ATOM 752 C C . PRO A 1 94 ? 16.458 -0.517 2.282 1.00 75.88 94 PRO A C 1
ATOM 754 O O . PRO A 1 94 ? 16.490 -1.013 3.407 1.00 75.88 94 PRO A O 1
ATOM 757 N N . LEU A 1 95 ? 16.719 0.777 2.072 1.00 72.44 95 LEU A N 1
ATOM 758 C CA . LEU A 1 95 ? 17.010 1.743 3.134 1.00 72.44 95 LEU A CA 1
ATOM 759 C C . LEU A 1 95 ? 15.736 2.346 3.747 1.00 72.44 95 LEU A C 1
ATOM 761 O O . LEU A 1 95 ? 15.804 2.993 4.792 1.00 72.44 95 LEU A O 1
ATOM 765 N N . LEU A 1 96 ? 14.580 2.162 3.106 1.00 74.00 96 LEU A N 1
ATOM 766 C CA . LEU A 1 96 ? 13.308 2.714 3.554 1.00 74.00 96 LEU A CA 1
ATOM 767 C C . LEU A 1 96 ? 12.677 1.813 4.617 1.00 74.00 96 LEU A C 1
ATOM 769 O O . LEU A 1 96 ? 12.639 0.588 4.493 1.00 74.00 96 LEU A O 1
ATOM 773 N N . LYS A 1 97 ? 12.133 2.432 5.663 1.00 73.00 97 LYS A N 1
ATOM 774 C CA . LYS A 1 97 ? 11.294 1.732 6.637 1.00 73.00 97 LYS A CA 1
ATOM 775 C C . LYS A 1 97 ? 9.933 1.431 5.998 1.00 73.00 97 LYS A C 1
ATOM 777 O O . LYS A 1 97 ? 9.399 2.262 5.272 1.00 73.00 97 LYS A O 1
ATOM 782 N N . MET A 1 98 ? 9.412 0.227 6.233 1.00 78.62 98 MET A N 1
ATOM 783 C CA . MET A 1 98 ? 8.097 -0.227 5.760 1.00 78.62 98 MET A CA 1
ATOM 784 C C . MET A 1 98 ? 7.190 -0.477 6.967 1.00 78.62 98 MET A C 1
ATOM 786 O O . MET A 1 98 ? 6.783 -1.604 7.245 1.00 78.62 98 MET A O 1
ATOM 790 N N . GLU A 1 99 ? 6.930 0.571 7.744 1.00 79.06 99 GLU A N 1
ATOM 791 C CA . GLU A 1 99 ? 6.138 0.455 8.974 1.00 79.06 99 GLU A CA 1
ATOM 792 C C . GLU A 1 99 ? 4.649 0.664 8.675 1.00 79.06 99 GLU A C 1
ATOM 794 O O . GLU A 1 99 ? 3.793 -0.070 9.187 1.00 79.06 99 GLU A O 1
ATOM 799 N N . ASN A 1 100 ? 4.353 1.606 7.773 1.00 85.19 100 ASN A N 1
ATOM 800 C CA . ASN A 1 100 ? 3.002 2.057 7.462 1.00 85.19 100 ASN A CA 1
ATOM 801 C C . ASN A 1 100 ? 2.433 1.434 6.180 1.00 85.19 100 ASN A C 1
ATOM 803 O O . ASN A 1 100 ? 3.144 1.168 5.211 1.00 85.19 100 ASN A O 1
ATOM 807 N N . SER A 1 101 ? 1.103 1.290 6.128 1.00 90.12 101 SER A N 1
ATOM 808 C CA . SER A 1 101 ? 0.399 0.783 4.935 1.00 90.12 101 SER A CA 1
ATOM 809 C C . SER A 1 101 ? 0.674 1.612 3.668 1.00 90.12 101 SER A C 1
ATOM 811 O O . SER A 1 101 ? 0.801 1.054 2.578 1.00 90.12 101 SER A O 1
ATOM 813 N N . HIS A 1 102 ? 0.839 2.930 3.814 1.00 90.62 102 HIS A N 1
ATOM 814 C CA . HIS A 1 102 ? 1.147 3.851 2.719 1.00 90.62 102 HIS A CA 1
ATOM 815 C C . HIS A 1 102 ? 2.510 3.556 2.076 1.00 90.62 102 HIS A C 1
ATOM 817 O O . HIS A 1 102 ? 2.608 3.510 0.853 1.00 90.62 102 HIS A O 1
ATOM 823 N N . GLU A 1 103 ? 3.541 3.274 2.876 1.00 89.31 103 GLU A N 1
ATOM 824 C CA . GLU A 1 103 ? 4.896 2.969 2.391 1.00 89.31 103 GLU A CA 1
ATOM 825 C C . GLU A 1 103 ? 4.923 1.648 1.618 1.00 89.31 103 GLU A C 1
ATOM 827 O O . GLU A 1 103 ? 5.479 1.564 0.521 1.00 89.31 103 GLU A O 1
ATOM 832 N N . ILE A 1 104 ? 4.230 0.634 2.146 1.00 90.81 104 ILE A N 1
ATOM 833 C CA . ILE A 1 104 ? 4.056 -0.656 1.471 1.00 90.81 104 ILE A CA 1
ATOM 834 C C . ILE A 1 104 ? 3.362 -0.448 0.113 1.00 90.81 104 ILE A C 1
ATOM 836 O O . ILE A 1 104 ? 3.798 -0.993 -0.905 1.00 90.81 104 ILE A O 1
ATOM 840 N N . ASN A 1 105 ? 2.323 0.391 0.051 1.00 91.94 105 ASN A N 1
ATOM 841 C CA . ASN A 1 105 ? 1.608 0.695 -1.192 1.00 91.94 105 ASN A CA 1
ATOM 842 C C . ASN A 1 105 ? 2.439 1.501 -2.205 1.00 91.94 105 ASN A C 1
ATOM 844 O O . ASN A 1 105 ? 2.286 1.285 -3.415 1.00 91.94 105 ASN A O 1
ATOM 848 N N . GLN A 1 106 ? 3.308 2.405 -1.744 1.00 91.81 106 GLN A N 1
ATOM 849 C CA . GLN A 1 106 ? 4.254 3.131 -2.601 1.00 91.81 106 GLN A CA 1
ATOM 850 C C . GLN A 1 106 ? 5.202 2.144 -3.291 1.00 91.81 106 GLN A C 1
ATOM 852 O O . GLN A 1 106 ? 5.286 2.128 -4.519 1.00 91.81 106 GLN A O 1
ATOM 857 N N . ILE A 1 107 ? 5.830 1.254 -2.515 1.00 90.56 107 ILE A N 1
ATOM 858 C CA . ILE A 1 107 ? 6.763 0.240 -3.029 1.00 90.56 107 ILE A CA 1
ATOM 859 C C . ILE A 1 107 ? 6.048 -0.736 -3.964 1.00 90.56 107 ILE A C 1
ATOM 861 O O . ILE A 1 107 ? 6.550 -1.031 -5.045 1.00 90.56 107 ILE A O 1
ATOM 865 N N . SER A 1 108 ? 4.835 -1.165 -3.611 1.00 93.12 108 SER A N 1
ATOM 866 C CA . SER A 1 108 ? 3.994 -1.994 -4.484 1.00 93.12 108 SER A CA 1
ATOM 867 C C . SER A 1 108 ? 3.783 -1.338 -5.853 1.00 93.12 108 SER A C 1
ATOM 869 O O . SER A 1 108 ? 3.949 -1.962 -6.897 1.00 93.12 108 SER A O 1
ATOM 871 N N . SER A 1 109 ? 3.444 -0.048 -5.866 1.00 93.44 109 SER A N 1
ATOM 872 C CA . SER A 1 109 ? 3.185 0.697 -7.104 1.00 93.44 109 SER A CA 1
ATOM 873 C C . SER A 1 109 ? 4.466 0.923 -7.919 1.00 93.44 109 SER A C 1
ATOM 875 O O . SER A 1 109 ? 4.422 0.880 -9.150 1.00 93.44 109 SER A O 1
ATOM 877 N N . LEU A 1 110 ? 5.611 1.103 -7.251 1.00 93.19 110 LEU A N 1
ATOM 878 C CA . LEU A 1 110 ? 6.927 1.152 -7.889 1.00 93.19 110 LEU A CA 1
ATOM 879 C C . LEU A 1 110 ? 7.277 -0.182 -8.559 1.00 93.19 110 LEU A C 1
ATOM 881 O O . LEU A 1 110 ? 7.651 -0.173 -9.729 1.00 93.19 110 LEU A O 1
ATOM 885 N N . LEU A 1 111 ? 7.116 -1.313 -7.862 1.00 92.62 111 LEU A N 1
ATOM 886 C CA . LEU A 1 111 ? 7.373 -2.645 -8.422 1.00 92.62 111 LEU A CA 1
ATOM 887 C C . LEU A 1 111 ? 6.544 -2.879 -9.688 1.00 92.62 111 LEU A C 1
ATOM 889 O O . LEU A 1 111 ? 7.098 -3.277 -10.709 1.00 92.62 111 LEU A O 1
ATOM 893 N N . LYS A 1 112 ? 5.260 -2.496 -9.683 1.00 94.25 112 LYS A N 1
ATOM 894 C CA . LYS A 1 112 ? 4.422 -2.549 -10.892 1.00 94.25 112 LYS A CA 1
ATOM 895 C C . LYS A 1 112 ? 4.971 -1.684 -12.032 1.00 94.25 112 LYS A C 1
ATOM 897 O O . LYS A 1 112 ? 4.969 -2.118 -13.181 1.00 94.25 112 LYS A O 1
ATOM 902 N N . CYS A 1 113 ? 5.462 -0.473 -11.747 1.00 94.06 113 CYS A N 1
ATOM 903 C CA . CYS A 1 113 ? 6.097 0.370 -12.769 1.00 94.06 113 CYS A CA 1
ATOM 904 C C . CYS A 1 113 ? 7.344 -0.296 -13.364 1.00 94.06 113 CYS A C 1
ATOM 906 O O . CYS A 1 113 ? 7.533 -0.263 -14.580 1.00 94.06 113 CYS A O 1
ATOM 908 N N . VAL A 1 114 ? 8.180 -0.910 -12.523 1.00 93.31 114 VAL A N 1
ATOM 909 C CA . VAL A 1 114 ? 9.390 -1.611 -12.969 1.00 93.31 114 VAL A CA 1
ATOM 910 C C . VAL A 1 114 ? 9.043 -2.874 -13.767 1.00 93.31 114 VAL A C 1
ATOM 912 O O . VAL A 1 114 ? 9.688 -3.143 -14.776 1.00 93.31 114 VAL A O 1
ATOM 915 N N . ALA A 1 115 ? 7.993 -3.608 -13.396 1.00 93.81 115 ALA A N 1
ATOM 916 C CA . ALA A 1 115 ? 7.510 -4.758 -14.163 1.00 93.81 115 ALA A CA 1
ATOM 917 C C . ALA A 1 115 ? 7.043 -4.350 -15.574 1.00 93.81 115 ALA A C 1
ATOM 919 O O . ALA A 1 115 ? 7.392 -4.992 -16.568 1.00 93.81 115 ALA A O 1
ATOM 920 N N . ILE A 1 116 ? 6.315 -3.232 -15.693 1.00 92.94 116 ILE A N 1
ATOM 921 C CA . ILE A 1 116 ? 5.927 -2.675 -17.000 1.00 92.94 116 ILE A CA 1
ATOM 922 C C . ILE A 1 116 ? 7.170 -2.286 -17.809 1.00 92.94 116 ILE A C 1
ATOM 924 O O . ILE A 1 116 ? 7.259 -2.600 -18.997 1.00 92.94 116 ILE A O 1
ATOM 928 N N . GLU A 1 117 ? 8.142 -1.634 -17.171 1.00 92.06 117 GLU A N 1
ATOM 929 C CA . GLU A 1 117 ? 9.407 -1.260 -17.801 1.00 92.06 117 GLU A CA 1
ATOM 930 C C . GLU A 1 117 ? 10.161 -2.485 -18.335 1.00 92.06 117 GLU A C 1
ATOM 932 O O . GLU A 1 117 ? 10.586 -2.486 -19.493 1.00 92.06 117 GLU A O 1
ATOM 937 N N . LEU A 1 118 ? 10.280 -3.547 -17.534 1.00 91.81 118 LEU A N 1
ATOM 938 C CA . LEU A 1 118 ? 10.885 -4.816 -17.940 1.00 91.81 118 LEU A CA 1
ATOM 939 C C . LEU A 1 118 ? 10.158 -5.422 -19.140 1.00 91.81 118 LEU A C 1
ATOM 941 O O . LEU A 1 118 ? 10.805 -5.794 -20.120 1.00 91.81 118 LEU A O 1
ATOM 945 N N . LYS A 1 119 ? 8.822 -5.461 -19.109 1.00 92.50 119 LYS A N 1
ATOM 946 C CA . LYS A 1 119 ? 7.998 -5.990 -20.203 1.00 92.50 119 LYS A CA 1
ATOM 947 C C . LYS A 1 119 ? 8.226 -5.239 -21.515 1.00 92.50 119 LYS A C 1
ATOM 949 O O . LYS A 1 119 ? 8.395 -5.870 -22.560 1.00 92.50 119 LYS A O 1
ATOM 954 N N . ILE A 1 120 ? 8.230 -3.906 -21.486 1.00 90.12 120 ILE A N 1
ATOM 955 C CA . ILE A 1 120 ? 8.434 -3.085 -22.692 1.00 90.12 120 ILE A CA 1
ATOM 956 C C . ILE A 1 120 ? 9.870 -3.214 -23.196 1.00 90.12 120 ILE A C 1
ATOM 958 O O . ILE A 1 120 ? 10.092 -3.383 -24.392 1.00 90.12 120 ILE A O 1
ATOM 962 N N . THR A 1 121 ? 10.844 -3.198 -22.289 1.00 89.88 121 THR A N 1
ATOM 963 C CA . THR A 1 121 ? 12.266 -3.363 -22.616 1.00 89.88 121 THR A CA 1
ATOM 964 C C . THR A 1 121 ? 12.526 -4.725 -23.271 1.00 89.88 121 THR A C 1
ATOM 966 O O . THR A 1 121 ? 13.221 -4.794 -24.284 1.00 89.88 121 THR A O 1
ATOM 969 N N . ALA A 1 122 ? 11.911 -5.795 -22.755 1.00 89.31 122 ALA A N 1
ATOM 970 C CA . ALA A 1 122 ? 11.972 -7.131 -23.344 1.00 89.31 122 ALA A CA 1
ATOM 971 C C . ALA A 1 122 ? 11.293 -7.185 -24.722 1.00 89.31 122 ALA A C 1
ATOM 973 O O . ALA A 1 122 ? 11.871 -7.710 -25.670 1.00 89.31 122 ALA A O 1
ATOM 974 N N . SER A 1 123 ? 10.107 -6.581 -24.858 1.00 90.44 123 SER A N 1
ATOM 975 C CA . SER A 1 123 ? 9.361 -6.534 -26.129 1.00 90.44 123 SER A CA 1
ATOM 976 C C . SER A 1 123 ? 10.113 -5.769 -27.223 1.00 90.44 123 S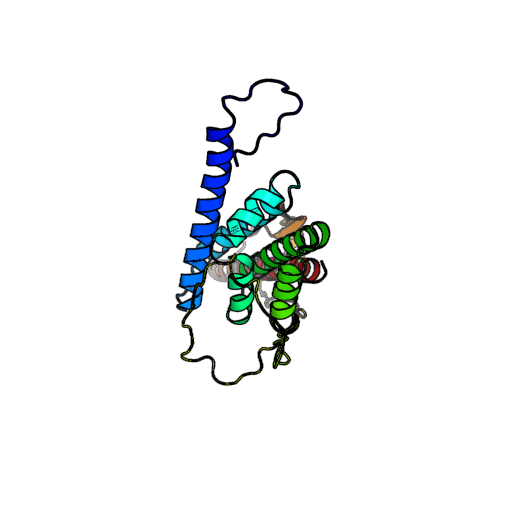ER A C 1
ATOM 978 O O . SER A 1 123 ? 10.034 -6.121 -28.395 1.00 90.44 123 SER A O 1
ATOM 980 N N . ASN A 1 124 ? 10.872 -4.742 -26.835 1.00 89.12 124 ASN A N 1
ATOM 981 C CA . ASN A 1 124 ? 11.677 -3.919 -27.736 1.00 89.12 124 ASN A CA 1
ATOM 982 C C . ASN A 1 124 ? 13.107 -4.456 -27.936 1.00 89.12 124 ASN A C 1
ATOM 984 O O . ASN A 1 124 ? 13.938 -3.754 -28.511 1.00 89.12 124 ASN A O 1
ATOM 988 N N . CYS A 1 125 ? 13.420 -5.658 -27.438 1.00 87.62 125 CYS A N 1
ATOM 989 C CA . CYS A 1 125 ? 14.748 -6.278 -27.513 1.00 87.62 125 CYS A CA 1
ATOM 990 C C . CYS A 1 125 ? 15.890 -5.396 -26.965 1.00 87.62 125 CYS A C 1
ATOM 992 O O . CYS A 1 125 ? 17.034 -5.477 -27.414 1.00 87.62 125 CYS A O 1
ATOM 994 N N . GLN A 1 126 ? 15.607 -4.557 -25.966 1.00 89.50 126 GLN A N 1
ATOM 995 C CA . GLN A 1 126 ? 16.589 -3.683 -25.317 1.00 89.50 126 GLN A CA 1
ATOM 996 C C . GLN A 1 126 ? 17.376 -4.459 -24.247 1.00 89.50 126 GLN A C 1
ATOM 998 O O . GLN A 1 126 ? 17.279 -4.192 -23.048 1.00 89.50 126 GLN A O 1
ATOM 1003 N N . LEU A 1 127 ? 18.152 -5.452 -24.691 1.00 87.44 127 LEU A N 1
ATOM 1004 C CA . LEU A 1 127 ? 18.777 -6.454 -23.820 1.00 87.44 127 LEU A CA 1
ATOM 1005 C C . LEU A 1 127 ? 19.682 -5.848 -22.737 1.00 87.44 127 LEU A C 1
ATOM 1007 O O . LEU A 1 127 ? 19.631 -6.293 -21.596 1.00 87.44 127 LEU A O 1
ATOM 1011 N N . SER A 1 128 ? 20.462 -4.815 -23.062 1.00 88.06 128 SER A N 1
ATOM 1012 C CA . SER A 1 128 ? 21.360 -4.155 -22.102 1.00 88.06 128 SER A CA 1
ATOM 1013 C C . SER A 1 128 ? 20.605 -3.550 -20.918 1.00 88.06 128 SER A C 1
ATOM 1015 O O . SER A 1 128 ? 21.014 -3.696 -19.769 1.00 88.06 128 SER A O 1
ATOM 1017 N N . ARG A 1 129 ? 19.465 -2.907 -21.182 1.00 87.19 129 ARG A N 1
ATOM 1018 C CA . ARG A 1 129 ? 18.627 -2.309 -20.142 1.00 87.19 129 ARG A CA 1
ATOM 1019 C C . ARG A 1 129 ? 17.889 -3.367 -19.333 1.00 87.19 129 ARG A C 1
ATOM 1021 O O . ARG A 1 129 ? 17.791 -3.240 -18.117 1.00 87.19 129 ARG A O 1
ATOM 1028 N N . PHE A 1 130 ? 17.406 -4.410 -20.000 1.00 89.38 130 PHE A N 1
ATOM 1029 C CA . PHE A 1 130 ? 16.787 -5.546 -19.328 1.00 89.38 130 PHE A CA 1
ATOM 1030 C C . PHE A 1 130 ? 17.772 -6.184 -18.338 1.00 89.38 130 PHE A C 1
ATOM 1032 O O . PHE A 1 130 ? 17.456 -6.322 -17.160 1.00 89.38 130 PHE A O 1
ATOM 1039 N N . GLN A 1 131 ? 18.995 -6.470 -18.798 1.00 88.12 131 GLN A N 1
ATOM 1040 C CA . GLN A 1 131 ? 20.079 -6.997 -17.968 1.00 88.12 131 GLN A CA 1
ATOM 1041 C C . GLN A 1 131 ? 20.381 -6.076 -16.787 1.00 88.12 131 GLN A C 1
ATOM 1043 O O . GLN A 1 131 ? 20.408 -6.549 -15.659 1.00 88.12 131 GLN A O 1
ATOM 1048 N N . HIS A 1 132 ? 20.512 -4.768 -17.019 1.00 87.94 132 HIS A N 1
ATOM 1049 C CA . HIS A 1 132 ? 20.781 -3.804 -15.953 1.00 87.94 132 HIS A CA 1
ATOM 1050 C C . HIS A 1 132 ? 19.715 -3.818 -14.839 1.00 87.94 132 HIS A C 1
ATOM 1052 O O . HIS A 1 132 ? 20.053 -3.832 -13.657 1.00 87.94 132 HIS A O 1
ATOM 1058 N N . ILE A 1 133 ? 18.425 -3.860 -15.193 1.00 88.31 133 ILE A N 1
ATOM 1059 C CA . ILE A 1 133 ? 17.339 -3.924 -14.201 1.00 88.31 133 ILE A CA 1
ATOM 1060 C C . ILE A 1 133 ? 17.377 -5.263 -13.443 1.00 88.31 133 ILE A C 1
ATOM 1062 O O . ILE A 1 133 ? 17.228 -5.283 -12.221 1.00 88.31 133 ILE A O 1
ATOM 1066 N N . CYS A 1 134 ? 17.623 -6.381 -14.136 1.00 88.31 134 CYS A N 1
ATOM 1067 C CA . CYS A 1 134 ? 17.771 -7.693 -13.500 1.00 88.31 134 CYS A CA 1
ATOM 1068 C C . CYS A 1 134 ? 18.979 -7.758 -12.552 1.00 88.31 134 CYS A C 1
ATOM 1070 O O . CYS A 1 134 ? 18.872 -8.329 -11.468 1.00 88.31 134 CYS A O 1
ATOM 1072 N N . GLU A 1 135 ? 20.111 -7.159 -12.925 1.00 87.56 135 GLU A N 1
ATOM 1073 C CA . GLU A 1 135 ? 21.307 -7.064 -12.081 1.00 87.56 135 GLU A CA 1
ATOM 1074 C C . GLU A 1 135 ? 21.019 -6.299 -10.786 1.00 87.56 135 GLU A C 1
ATOM 1076 O O . GLU A 1 135 ? 21.433 -6.746 -9.715 1.00 87.56 135 GLU A O 1
ATOM 1081 N N . ILE A 1 136 ? 20.258 -5.199 -10.864 1.00 86.75 136 ILE A N 1
ATOM 1082 C CA . ILE A 1 136 ? 19.812 -4.443 -9.684 1.00 86.75 136 ILE A CA 1
ATOM 1083 C C . ILE A 1 136 ? 18.952 -5.326 -8.778 1.00 86.75 136 ILE A C 1
ATOM 1085 O O . ILE A 1 136 ? 19.230 -5.423 -7.584 1.00 86.75 136 ILE A O 1
ATOM 1089 N N . PHE A 1 137 ? 17.939 -6.002 -9.325 1.00 86.31 137 PHE A N 1
ATOM 1090 C CA . PHE A 1 137 ? 17.055 -6.853 -8.527 1.00 86.31 137 PHE A CA 1
ATOM 1091 C C . PHE A 1 137 ? 17.789 -8.005 -7.844 1.00 86.31 137 PHE A C 1
ATOM 1093 O O . PHE A 1 137 ? 17.544 -8.279 -6.672 1.00 86.31 137 PHE A O 1
ATOM 1100 N N . LEU A 1 138 ? 18.681 -8.677 -8.571 1.00 84.94 138 LEU A N 1
ATOM 1101 C CA . LEU A 1 138 ? 19.352 -9.885 -8.100 1.00 84.94 138 LEU A CA 1
ATOM 1102 C C . LEU A 1 138 ? 20.646 -9.594 -7.325 1.00 84.94 138 LEU A C 1
ATOM 1104 O O . LEU A 1 138 ? 21.205 -10.507 -6.721 1.00 84.94 138 LEU A O 1
ATOM 1108 N N . GLY A 1 139 ? 21.132 -8.349 -7.330 1.00 78.31 139 GLY A N 1
ATOM 1109 C CA . GLY A 1 139 ? 22.412 -7.978 -6.717 1.00 78.31 139 GLY A CA 1
ATOM 1110 C C . GLY A 1 139 ? 23.629 -8.589 -7.426 1.00 78.31 139 GLY A C 1
ATOM 1111 O O . GLY A 1 139 ? 24.718 -8.663 -6.852 1.00 78.31 139 GLY A O 1
ATOM 1112 N N . ILE A 1 140 ? 23.469 -9.048 -8.674 1.00 71.56 140 ILE A N 1
ATOM 1113 C CA . ILE A 1 140 ? 24.532 -9.707 -9.439 1.00 71.56 140 ILE A CA 1
ATOM 1114 C C . ILE A 1 140 ? 25.439 -8.621 -10.019 1.00 71.56 140 ILE A C 1
ATOM 1116 O O . ILE A 1 140 ? 25.094 -7.961 -10.992 1.00 71.56 140 ILE A O 1
ATOM 1120 N N . ASN A 1 141 ? 26.629 -8.432 -9.446 1.00 55.66 141 ASN A N 1
ATOM 1121 C CA . ASN A 1 141 ? 27.666 -7.667 -10.136 1.00 55.66 141 ASN A CA 1
ATOM 1122 C C . ASN A 1 141 ? 28.240 -8.530 -11.270 1.00 55.66 141 ASN A C 1
ATOM 1124 O O . ASN A 1 141 ? 28.766 -9.614 -11.009 1.00 55.66 141 ASN A O 1
ATOM 1128 N N . SER A 1 142 ? 28.265 -8.002 -12.494 1.00 47.69 142 SER A N 1
ATOM 1129 C CA . SER A 1 142 ? 29.113 -8.502 -13.582 1.00 47.69 142 SER A CA 1
ATOM 1130 C C . SER A 1 142 ? 30.603 -8.297 -13.241 1.00 47.69 142 SER A C 1
ATOM 1132 O O . SER A 1 142 ? 31.276 -7.440 -13.804 1.00 47.69 142 SER A O 1
ATOM 1134 N N . LYS A 1 143 ? 31.148 -9.075 -12.297 1.00 43.03 143 LYS A N 1
ATOM 1135 C CA . LYS A 1 143 ? 32.590 -9.111 -11.982 1.00 43.03 143 LYS A CA 1
ATOM 1136 C C . LYS A 1 143 ? 33.418 -9.957 -12.964 1.00 43.03 143 LYS A C 1
ATOM 1138 O O . LYS A 1 143 ? 34.603 -10.138 -12.726 1.00 43.03 143 LYS A O 1
ATOM 1143 N N . ASN A 1 144 ? 32.849 -10.397 -14.090 1.00 37.88 144 ASN A N 1
ATOM 1144 C CA . ASN A 1 144 ? 33.564 -11.150 -15.129 1.00 37.88 144 ASN A CA 1
ATOM 1145 C C . ASN A 1 144 ? 33.583 -10.415 -16.480 1.00 37.88 144 ASN A C 1
ATOM 1147 O O . ASN A 1 144 ? 33.125 -10.939 -17.489 1.00 37.88 144 ASN A O 1
ATOM 1151 N N . LYS A 1 145 ? 34.130 -9.197 -16.517 1.00 39.88 145 LYS A N 1
ATOM 1152 C CA . LYS A 1 145 ? 34.639 -8.608 -17.767 1.00 39.88 145 LYS A CA 1
ATOM 1153 C C . LYS A 1 145 ? 36.051 -8.073 -17.546 1.00 39.88 145 LYS A C 1
ATOM 1155 O O . LYS A 1 145 ? 36.277 -6.869 -17.513 1.00 39.88 145 LYS A O 1
ATOM 1160 N N . GLN A 1 146 ? 36.997 -8.993 -17.380 1.00 39.28 146 GLN A N 1
ATOM 1161 C CA . GLN A 1 146 ? 38.338 -8.775 -17.905 1.00 39.28 146 GLN A CA 1
ATOM 1162 C C . GLN A 1 146 ? 38.360 -9.323 -19.335 1.00 39.28 146 GLN A C 1
ATOM 1164 O O . GLN A 1 146 ? 37.954 -10.455 -19.571 1.00 39.28 146 GLN A O 1
ATOM 1169 N N . GLU A 1 147 ? 38.811 -8.456 -20.242 1.00 37.09 147 GLU A N 1
ATOM 1170 C CA . GLU A 1 147 ? 39.317 -8.744 -21.588 1.00 37.09 147 GLU A CA 1
ATOM 1171 C C . GLU A 1 147 ? 38.304 -9.195 -22.653 1.00 37.09 147 GLU A C 1
ATOM 1173 O O . GLU A 1 147 ? 38.037 -10.375 -22.847 1.00 37.09 147 GLU A O 1
ATOM 1178 N N . SER A 1 148 ? 37.794 -8.231 -23.433 1.00 30.11 148 SER A N 1
ATOM 1179 C CA . SER A 1 148 ? 38.117 -8.073 -24.869 1.00 30.11 148 SER A CA 1
ATOM 1180 C C . SER A 1 148 ? 37.037 -7.302 -25.654 1.00 30.11 148 SER A C 1
ATOM 1182 O O . SER A 1 148 ? 35.838 -7.525 -25.524 1.00 30.11 148 SER A O 1
ATOM 1184 N N . SER A 1 149 ? 37.526 -6.423 -26.533 1.00 28.30 149 SER A N 1
ATOM 1185 C CA . SER A 1 149 ? 36.864 -5.783 -27.684 1.00 28.30 149 SER A CA 1
ATOM 1186 C C . SER A 1 149 ? 35.897 -4.596 -27.467 1.00 28.30 149 SER A C 1
ATOM 1188 O O . SER A 1 149 ? 34.718 -4.743 -27.178 1.00 28.30 149 SER A O 1
ATOM 1190 N N . VAL A 1 150 ? 36.482 -3.402 -27.633 1.00 38.22 150 VAL A N 1
ATOM 1191 C CA . VAL A 1 150 ? 36.097 -2.296 -28.541 1.00 38.22 150 VAL A CA 1
ATOM 1192 C C . VAL A 1 150 ? 34.611 -1.885 -28.634 1.00 38.22 150 VAL A C 1
ATOM 1194 O O . VAL A 1 150 ? 33.784 -2.578 -29.209 1.00 38.22 150 VAL A O 1
ATOM 1197 N N . GLU A 1 151 ? 34.374 -0.663 -28.135 1.00 38.94 151 GLU A N 1
ATOM 1198 C CA . GLU A 1 151 ? 33.406 0.368 -28.555 1.00 38.94 151 GLU A CA 1
ATOM 1199 C C . GLU A 1 151 ? 31.923 0.006 -28.694 1.00 38.94 151 GLU A C 1
ATOM 1201 O O . GLU A 1 151 ? 31.492 -0.554 -29.690 1.00 38.94 151 GLU A O 1
ATOM 1206 N N . LEU A 1 152 ? 31.120 0.505 -27.743 1.00 37.28 152 LEU A N 1
ATOM 1207 C CA . LEU A 1 152 ? 29.790 1.107 -27.975 1.00 37.28 152 LEU A CA 1
ATOM 1208 C C . LEU A 1 152 ? 29.384 1.984 -26.763 1.00 37.28 152 LEU A C 1
ATOM 1210 O O . LEU A 1 152 ? 28.231 2.038 -26.340 1.00 37.28 152 LEU A O 1
ATOM 1214 N N . THR A 1 153 ? 30.360 2.686 -26.176 1.00 40.19 153 THR A N 1
ATOM 1215 C CA . THR A 1 153 ? 30.221 3.475 -24.936 1.00 40.19 153 THR A CA 1
ATOM 1216 C C . THR A 1 153 ? 29.934 4.952 -25.221 1.00 40.19 153 THR A C 1
ATOM 1218 O O . THR A 1 153 ? 30.575 5.840 -24.672 1.00 40.19 153 THR A O 1
ATOM 1221 N N . HIS A 1 154 ? 28.976 5.238 -26.101 1.00 38.22 154 HIS A N 1
ATOM 1222 C CA . HIS A 1 154 ? 28.559 6.612 -26.396 1.00 38.22 154 HIS A CA 1
ATOM 1223 C C . HIS A 1 154 ? 27.051 6.690 -26.647 1.00 38.22 154 HIS A C 1
ATOM 1225 O O . HIS A 1 154 ? 26.633 6.988 -27.754 1.00 38.22 154 HIS A O 1
ATOM 1231 N N . PHE A 1 155 ? 26.214 6.420 -25.637 1.00 40.09 155 PHE A N 1
ATOM 1232 C CA . PHE A 1 155 ? 24.803 6.859 -25.688 1.00 40.09 155 PHE A CA 1
ATOM 1233 C C . PHE A 1 155 ? 24.102 7.059 -24.335 1.00 40.09 155 PHE A C 1
ATOM 1235 O O . PHE A 1 155 ? 23.035 7.668 -24.301 1.00 40.09 155 PHE A O 1
ATOM 1242 N N . TYR A 1 156 ? 24.700 6.650 -23.215 1.00 41.25 156 TYR A N 1
ATOM 1243 C CA . TYR A 1 156 ? 24.225 7.048 -21.889 1.00 41.25 156 TYR A CA 1
ATOM 1244 C C . TYR A 1 156 ? 25.209 8.045 -21.290 1.00 41.25 156 TYR A C 1
ATOM 1246 O O . TYR A 1 156 ? 26.395 7.757 -21.151 1.00 41.25 156 TYR A O 1
ATOM 1254 N N . GLY A 1 157 ? 24.714 9.255 -21.022 1.00 34.62 157 GLY A N 1
ATOM 1255 C CA . GLY A 1 157 ? 25.480 10.314 -20.389 1.00 34.62 157 GLY A CA 1
ATOM 1256 C C . GLY A 1 157 ? 26.041 9.835 -19.057 1.00 34.62 157 GLY A C 1
ATOM 1257 O O . GLY A 1 157 ? 25.297 9.378 -18.193 1.00 34.62 157 GLY A O 1
ATOM 1258 N N . ASN A 1 158 ? 27.359 9.957 -18.923 1.00 35.88 158 ASN A N 1
ATOM 1259 C CA . ASN A 1 158 ? 28.073 9.882 -17.660 1.00 35.88 158 ASN A CA 1
ATOM 1260 C C . ASN A 1 158 ? 27.375 10.765 -16.622 1.00 35.88 158 ASN A C 1
ATOM 1262 O O . ASN A 1 158 ? 27.446 11.992 -16.695 1.00 35.88 158 ASN A O 1
ATOM 1266 N N . VAL A 1 159 ? 26.770 10.134 -15.623 1.00 34.41 159 VAL A N 1
ATOM 1267 C CA . VAL A 1 159 ? 26.555 10.752 -14.320 1.00 34.41 159 VAL A CA 1
ATOM 1268 C C . VAL A 1 159 ? 27.370 9.917 -13.345 1.00 34.41 159 VAL A C 1
ATOM 1270 O O . VAL A 1 159 ? 26.936 8.865 -12.882 1.00 34.41 159 VAL A O 1
ATOM 1273 N N . ASN A 1 160 ? 28.602 10.356 -13.089 1.00 36.75 160 ASN A N 1
ATOM 1274 C CA . ASN A 1 160 ? 29.375 9.875 -11.952 1.00 36.75 160 ASN A CA 1
ATOM 1275 C C . ASN A 1 160 ? 28.627 10.315 -10.690 1.00 36.75 160 ASN A C 1
ATOM 1277 O O . ASN A 1 160 ? 28.769 11.451 -10.240 1.00 36.75 160 ASN A O 1
ATOM 1281 N N . PHE A 1 161 ? 27.788 9.435 -10.149 1.00 36.34 161 PHE A N 1
ATOM 1282 C CA . PHE A 1 161 ? 27.265 9.598 -8.804 1.00 36.34 161 PHE A CA 1
ATOM 1283 C C . PHE A 1 161 ? 28.351 9.126 -7.840 1.00 36.34 161 PHE A C 1
ATOM 1285 O O . PHE A 1 161 ? 28.522 7.936 -7.582 1.00 36.34 161 PHE A O 1
ATOM 1292 N N . ASP A 1 162 ? 29.134 10.086 -7.363 1.00 31.69 162 ASP A N 1
ATOM 1293 C CA . ASP A 1 162 ? 30.167 9.886 -6.357 1.00 31.69 162 ASP A CA 1
ATOM 1294 C C . ASP A 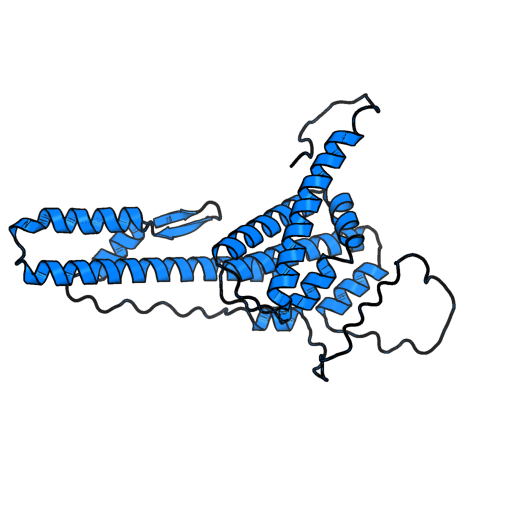1 162 ? 29.489 9.699 -4.981 1.00 31.69 162 ASP A C 1
ATOM 1296 O O . ASP A 1 162 ? 29.424 10.604 -4.156 1.00 31.69 162 ASP A O 1
ATOM 1300 N N . THR A 1 163 ? 28.893 8.522 -4.747 1.00 37.88 163 THR A N 1
ATOM 1301 C CA . THR A 1 163 ? 28.426 8.065 -3.413 1.00 37.88 163 THR A CA 1
ATOM 1302 C C . THR A 1 163 ? 29.433 7.149 -2.736 1.00 37.88 163 THR A C 1
ATOM 1304 O O . THR A 1 163 ? 29.109 6.437 -1.782 1.00 37.88 163 THR A O 1
ATOM 1307 N N . THR A 1 164 ? 30.689 7.151 -3.176 1.00 39.03 164 THR A N 1
ATOM 1308 C CA . THR A 1 164 ? 31.756 6.492 -2.429 1.00 39.03 164 THR A CA 1
ATOM 1309 C C . THR A 1 164 ? 32.118 7.334 -1.214 1.00 39.03 164 THR A C 1
ATOM 1311 O O . THR A 1 164 ? 33.116 8.046 -1.209 1.00 39.03 164 THR A O 1
ATOM 1314 N N . LYS A 1 165 ? 31.282 7.254 -0.178 1.00 38.41 165 LYS A N 1
ATOM 1315 C CA . LYS A 1 165 ? 31.655 7.381 1.232 1.00 38.41 165 LYS A CA 1
ATOM 1316 C C . LYS A 1 165 ? 30.492 6.846 2.070 1.00 38.41 165 LYS A C 1
ATOM 1318 O O . LYS A 1 165 ? 29.480 7.512 2.234 1.00 38.41 165 LYS A O 1
ATOM 1323 N N . ASN A 1 166 ? 30.700 5.632 2.590 1.00 33.69 166 ASN A N 1
ATOM 1324 C CA . ASN A 1 166 ? 29.923 4.937 3.630 1.00 33.69 166 ASN A CA 1
ATOM 1325 C C . ASN A 1 166 ? 28.881 3.883 3.206 1.00 33.69 166 ASN A C 1
ATOM 1327 O O . ASN A 1 166 ? 27.921 3.661 3.935 1.00 33.69 166 ASN A O 1
ATOM 1331 N N . LEU A 1 167 ? 29.119 3.126 2.129 1.00 42.72 167 LEU A N 1
ATOM 1332 C CA . LEU A 1 167 ? 28.597 1.751 2.040 1.00 42.72 167 LEU A CA 1
ATOM 1333 C C . LEU A 1 167 ? 29.750 0.761 2.238 1.00 42.72 167 LEU A C 1
ATOM 1335 O O . LEU A 1 167 ? 30.282 0.172 1.298 1.00 42.72 167 LEU A O 1
ATOM 1339 N N . SER A 1 168 ? 30.197 0.645 3.485 1.00 33.41 168 SER A N 1
ATOM 1340 C CA . SER A 1 168 ? 31.137 -0.384 3.914 1.00 33.41 168 SER A CA 1
ATOM 1341 C C . SER A 1 168 ? 30.537 -1.768 3.663 1.00 33.41 168 SER A C 1
ATOM 1343 O O . SER A 1 168 ? 29.546 -2.125 4.293 1.00 33.41 168 SER A O 1
ATOM 1345 N N . SER A 1 169 ? 31.144 -2.529 2.747 1.00 36.31 169 SER A N 1
ATOM 1346 C CA . SER A 1 169 ? 31.332 -3.986 2.847 1.00 36.31 169 SER A CA 1
ATOM 1347 C C . SER A 1 169 ? 30.185 -4.801 3.468 1.00 36.31 169 SER A C 1
ATOM 1349 O O . SER A 1 169 ? 30.409 -5.617 4.359 1.00 36.31 169 SER A O 1
ATOM 1351 N N . SER A 1 170 ? 28.965 -4.618 2.976 1.00 36.84 170 SER A N 1
ATOM 1352 C CA . SER A 1 170 ? 27.910 -5.622 3.069 1.00 36.84 170 SER A CA 1
ATOM 1353 C C . SER A 1 170 ? 27.632 -6.071 1.645 1.00 36.84 170 SER A C 1
ATOM 1355 O O . SER A 1 170 ? 27.559 -5.243 0.736 1.00 36.84 170 SER A O 1
ATOM 1357 N N . SER A 1 171 ? 27.592 -7.381 1.428 1.00 44.28 171 SER A N 1
ATOM 1358 C CA . SER A 1 171 ? 27.147 -8.004 0.184 1.00 44.28 171 SER A CA 1
ATOM 1359 C C . SER A 1 171 ? 25.987 -7.205 -0.418 1.00 44.28 171 SER A C 1
ATOM 1361 O O . SER A 1 171 ? 25.027 -6.903 0.284 1.00 44.28 171 SER A O 1
ATOM 1363 N N . LYS A 1 172 ? 26.081 -6.801 -1.694 1.00 56.34 172 LYS A N 1
ATOM 1364 C CA . LYS A 1 172 ? 24.928 -6.226 -2.402 1.00 56.34 172 LYS A CA 1
ATOM 1365 C C . LYS A 1 172 ? 23.883 -7.336 -2.489 1.00 56.34 172 LYS A C 1
ATOM 1367 O O . LYS A 1 172 ? 23.969 -8.196 -3.360 1.00 56.34 172 LYS A O 1
ATOM 1372 N N . ASN A 1 173 ? 23.008 -7.388 -1.497 1.00 59.22 173 ASN A N 1
ATOM 1373 C CA . ASN A 1 173 ? 22.038 -8.452 -1.339 1.00 59.22 173 ASN A CA 1
ATOM 1374 C C . ASN A 1 173 ? 20.984 -8.328 -2.441 1.00 59.22 173 ASN A C 1
ATOM 1376 O O . ASN A 1 173 ? 20.722 -7.243 -2.958 1.00 59.22 173 ASN A O 1
ATOM 1380 N N . ASN A 1 174 ? 20.401 -9.461 -2.810 1.00 80.75 174 ASN A N 1
ATOM 1381 C CA . ASN A 1 174 ? 19.279 -9.531 -3.733 1.00 80.75 174 ASN A CA 1
ATOM 1382 C C . ASN A 1 174 ? 18.142 -8.631 -3.204 1.00 80.75 174 ASN A C 1
ATOM 1384 O O . ASN A 1 174 ? 17.526 -8.949 -2.182 1.00 80.75 174 ASN A O 1
ATOM 1388 N N . ILE A 1 175 ? 17.876 -7.514 -3.892 1.00 84.06 175 ILE A N 1
ATOM 1389 C CA . ILE A 1 175 ? 16.883 -6.510 -3.487 1.00 84.06 175 ILE A CA 1
ATOM 1390 C C . ILE A 1 175 ? 15.509 -7.162 -3.357 1.00 84.06 175 ILE A C 1
ATOM 1392 O O . ILE A 1 175 ? 14.804 -6.879 -2.397 1.00 84.06 175 ILE A O 1
ATOM 1396 N N . LEU A 1 176 ? 15.134 -8.084 -4.251 1.00 83.00 176 LEU A N 1
ATOM 1397 C CA . LEU A 1 176 ? 13.842 -8.776 -4.153 1.00 83.00 176 LEU A CA 1
ATOM 1398 C C . LEU A 1 176 ? 13.704 -9.546 -2.841 1.00 83.00 176 LEU A C 1
ATOM 1400 O O . LEU A 1 176 ? 12.640 -9.509 -2.225 1.00 83.00 176 LEU A O 1
ATOM 1404 N N . SER A 1 177 ? 14.773 -10.225 -2.419 1.00 82.50 177 SER A N 1
ATOM 1405 C CA . SER A 1 177 ? 14.784 -10.964 -1.155 1.00 82.50 177 SER A CA 1
ATOM 1406 C C . SER A 1 177 ? 14.776 -10.031 0.055 1.00 82.50 177 SER A C 1
ATOM 1408 O O . SER A 1 177 ? 14.070 -10.288 1.026 1.00 82.50 177 SER A O 1
ATOM 1410 N N . GLU A 1 178 ? 15.503 -8.914 -0.017 1.00 84.44 178 GLU A N 1
ATOM 1411 C CA . GLU A 1 178 ? 15.535 -7.941 1.068 1.00 84.44 178 GLU A CA 1
ATOM 1412 C C . GLU A 1 178 ? 14.183 -7.244 1.229 1.00 84.44 178 GLU A C 1
ATOM 1414 O O . GLU A 1 178 ? 13.685 -7.158 2.345 1.00 84.44 178 GLU A O 1
ATOM 1419 N N . LEU A 1 179 ? 13.538 -6.836 0.135 1.00 84.19 179 LEU A N 1
ATOM 1420 C CA . LEU A 1 179 ? 12.199 -6.246 0.168 1.00 84.19 179 LEU A CA 1
ATOM 1421 C C . LEU A 1 179 ? 11.165 -7.200 0.758 1.00 84.19 179 LEU A C 1
ATOM 1423 O O . LEU A 1 179 ? 10.348 -6.781 1.573 1.00 84.19 179 LEU A O 1
ATOM 1427 N N . PHE A 1 180 ? 11.212 -8.476 0.374 1.00 83.75 180 PHE A N 1
ATOM 1428 C CA . PHE A 1 180 ? 10.282 -9.470 0.895 1.00 83.75 180 PHE A CA 1
ATOM 1429 C C . PHE A 1 180 ? 10.450 -9.665 2.408 1.00 83.75 180 PHE A C 1
ATOM 1431 O O . PHE A 1 180 ? 9.467 -9.651 3.139 1.00 83.75 180 PHE A O 1
ATOM 1438 N N . ASN A 1 181 ? 11.692 -9.739 2.896 1.00 84.00 181 ASN A N 1
ATOM 1439 C CA . ASN A 1 181 ? 11.989 -9.907 4.324 1.00 84.00 181 ASN A CA 1
ATOM 1440 C C . ASN A 1 181 ? 11.602 -8.696 5.192 1.00 84.00 181 ASN A C 1
ATOM 1442 O O . ASN A 1 181 ? 11.562 -8.806 6.416 1.00 84.00 181 ASN A O 1
ATOM 1446 N N . ARG A 1 182 ? 11.354 -7.528 4.589 1.00 81.19 182 ARG A N 1
ATOM 1447 C CA . ARG A 1 182 ? 10.938 -6.309 5.304 1.00 81.19 182 ARG A CA 1
ATOM 1448 C C . ARG A 1 182 ? 9.429 -6.223 5.495 1.00 81.19 182 ARG A C 1
ATOM 1450 O O . ARG A 1 182 ? 8.975 -5.421 6.309 1.00 81.19 182 ARG A O 1
ATOM 1457 N N . VAL A 1 183 ? 8.658 -7.013 4.752 1.00 82.56 183 VAL A N 1
ATOM 1458 C CA . VAL A 1 183 ? 7.204 -7.030 4.861 1.00 82.56 183 VAL A CA 1
ATOM 1459 C C . VAL A 1 183 ? 6.788 -8.091 5.865 1.00 82.56 183 VAL A C 1
ATOM 1461 O O . VAL A 1 183 ? 7.062 -9.274 5.701 1.00 82.56 183 VAL A O 1
ATOM 1464 N N . ASP A 1 184 ? 6.093 -7.650 6.907 1.00 80.44 184 ASP A N 1
ATOM 1465 C CA . ASP A 1 184 ? 5.498 -8.544 7.891 1.00 80.44 184 ASP A CA 1
ATOM 1466 C C . ASP A 1 184 ? 4.272 -9.252 7.291 1.00 80.44 184 ASP A C 1
ATOM 1468 O O . ASP A 1 184 ? 3.251 -8.620 6.986 1.00 80.44 184 ASP A O 1
ATOM 1472 N N . LEU A 1 185 ? 4.404 -10.564 7.088 1.00 78.94 185 LEU A N 1
ATOM 1473 C CA . LEU A 1 185 ? 3.348 -11.441 6.580 1.00 78.94 185 LEU A CA 1
ATOM 1474 C C . LEU A 1 185 ? 2.464 -11.990 7.711 1.00 78.94 185 LEU A C 1
ATOM 1476 O O . LEU A 1 185 ? 1.297 -12.305 7.470 1.00 78.94 185 LEU A O 1
ATOM 1480 N N . ASP A 1 186 ? 2.974 -12.022 8.945 1.00 74.25 186 ASP A N 1
ATOM 1481 C CA . ASP A 1 186 ? 2.330 -12.641 10.105 1.00 74.25 186 ASP A CA 1
ATOM 1482 C C . ASP A 1 186 ? 1.720 -11.580 11.030 1.00 74.25 186 ASP A C 1
ATOM 1484 O O . ASP A 1 186 ? 2.043 -11.446 12.212 1.00 74.25 186 ASP A O 1
ATOM 1488 N N . LEU A 1 187 ? 0.761 -10.824 10.490 1.00 72.44 187 LEU A N 1
ATOM 1489 C CA . LEU A 1 187 ? 0.050 -9.788 11.243 1.00 72.44 187 LEU A CA 1
ATOM 1490 C C . LEU A 1 187 ? -0.875 -10.406 12.305 1.00 72.44 187 LEU A C 1
ATOM 1492 O O . LEU A 1 187 ? -2.051 -10.691 12.028 1.00 72.44 187 LEU A O 1
ATOM 1496 N N . GLN A 1 188 ? -0.353 -10.554 13.529 1.00 73.44 188 GLN A N 1
ATOM 1497 C CA . GLN A 1 188 ? -1.064 -11.124 14.679 1.00 73.44 188 GLN A CA 1
ATOM 1498 C C . GLN A 1 188 ? -2.418 -10.450 14.932 1.00 73.44 188 GLN A C 1
ATOM 1500 O O . GLN A 1 188 ? -2.516 -9.224 14.849 1.00 73.44 188 GLN A O 1
ATOM 1505 N N . PRO A 1 189 ? -3.478 -11.215 15.250 1.00 71.94 189 PRO A N 1
ATOM 1506 C CA . PRO A 1 189 ? -4.781 -10.641 15.560 1.00 71.94 189 PRO A CA 1
ATOM 1507 C C . PRO A 1 189 ? -4.677 -9.710 16.773 1.00 71.94 189 PRO A C 1
ATOM 1509 O O . PRO A 1 189 ? -4.053 -10.054 17.776 1.00 71.94 189 PRO A O 1
ATOM 1512 N N . LEU A 1 190 ? -5.288 -8.528 16.676 1.00 76.81 190 LEU A N 1
ATOM 1513 C CA . LEU A 1 190 ? -5.380 -7.608 17.807 1.00 76.81 190 LEU A CA 1
ATOM 1514 C C . LEU A 1 190 ? -6.131 -8.285 18.957 1.00 76.81 190 LEU A C 1
ATOM 1516 O O . LEU A 1 190 ? -7.225 -8.818 18.760 1.00 76.81 190 LEU A O 1
ATOM 1520 N N . SER A 1 191 ? -5.548 -8.259 20.156 1.00 73.75 191 SER A N 1
ATOM 1521 C CA . SER A 1 191 ? -6.253 -8.685 21.357 1.00 73.75 191 SER A CA 1
ATOM 1522 C C . SER A 1 191 ? -7.317 -7.638 21.712 1.00 73.75 191 SER A C 1
ATOM 1524 O O . SER A 1 191 ? -6.993 -6.449 21.825 1.00 73.75 191 SER A O 1
ATOM 1526 N N . PRO A 1 192 ? -8.591 -8.039 21.880 1.00 72.62 192 PRO A N 1
ATOM 1527 C CA . PRO A 1 192 ? -9.624 -7.106 22.292 1.00 72.62 192 PRO A CA 1
ATOM 1528 C C . PRO A 1 192 ? -9.328 -6.626 23.722 1.00 72.62 192 PRO A C 1
ATOM 1530 O O . PRO A 1 192 ? -8.974 -7.449 24.579 1.00 72.62 192 PRO A O 1
ATOM 1533 N N . PRO A 1 193 ? -9.464 -5.319 24.009 1.00 77.50 193 PRO A N 1
ATOM 1534 C CA . PRO A 1 193 ? -9.342 -4.817 25.365 1.00 77.50 193 PRO A CA 1
ATOM 1535 C C . PRO A 1 193 ? -10.368 -5.490 26.284 1.00 77.50 193 PRO A C 1
ATOM 1537 O O . PRO A 1 193 ? -11.437 -5.932 25.854 1.00 77.50 193 PRO A O 1
ATOM 1540 N N . GLN A 1 194 ? -10.043 -5.577 27.572 1.00 76.00 194 GLN A N 1
ATOM 1541 C CA . GLN A 1 194 ? -11.032 -5.973 28.567 1.00 76.00 194 GLN A CA 1
ATOM 1542 C C . GLN A 1 194 ? -11.927 -4.768 28.845 1.00 76.00 194 GLN A C 1
ATOM 1544 O O . GLN A 1 194 ? -1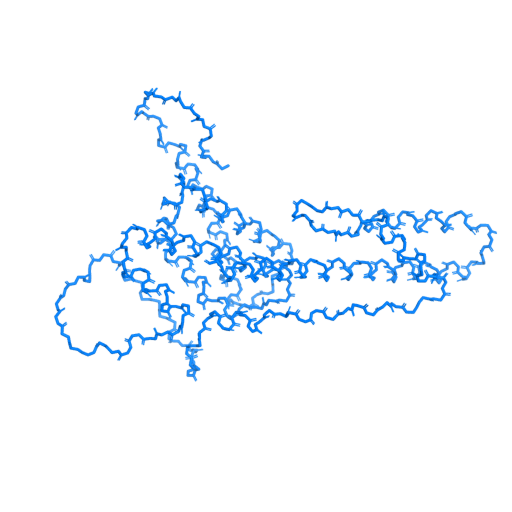1.459 -3.784 29.411 1.00 76.00 194 GLN A O 1
ATOM 1549 N N . TRP A 1 195 ? -13.176 -4.846 28.389 1.00 81.56 195 TRP A N 1
ATOM 1550 C CA . TRP A 1 195 ? -14.200 -3.862 28.705 1.00 81.56 195 TRP A CA 1
ATOM 1551 C C . TRP A 1 195 ? -15.025 -4.327 29.908 1.00 81.56 195 TRP A C 1
ATOM 1553 O O . TRP A 1 195 ? -15.387 -5.501 29.993 1.00 81.56 195 TRP A O 1
ATOM 1563 N N . GLU A 1 196 ? -15.281 -3.416 30.841 1.00 79.62 196 GLU A N 1
ATOM 1564 C CA . GLU A 1 196 ? -16.053 -3.632 32.064 1.00 79.62 196 GLU A CA 1
ATOM 1565 C C . GLU A 1 196 ? -17.534 -3.271 31.885 1.00 79.62 196 GLU A C 1
ATOM 1567 O O . GLU A 1 196 ? -18.383 -3.914 32.503 1.00 79.62 196 GLU A O 1
ATOM 1572 N N . PHE A 1 197 ? -17.870 -2.284 31.038 1.00 77.94 197 PHE A N 1
ATOM 1573 C CA . PHE A 1 197 ? -19.258 -1.845 30.825 1.00 77.94 197 PHE A CA 1
ATOM 1574 C C . PHE A 1 197 ? -19.841 -2.286 29.477 1.00 77.94 197 PHE A C 1
ATOM 1576 O O . PHE A 1 197 ? -21.063 -2.385 29.354 1.00 77.94 197 PHE A O 1
ATOM 1583 N N . PHE A 1 198 ? -19.004 -2.580 28.477 1.00 80.00 198 PHE A N 1
ATOM 1584 C CA . PHE A 1 198 ? -19.453 -3.073 27.171 1.00 80.00 198 PHE A CA 1
ATOM 1585 C C . PHE A 1 198 ? -19.252 -4.582 27.007 1.00 80.00 198 PHE A C 1
ATOM 1587 O O . PHE A 1 198 ? -18.160 -5.111 27.211 1.00 80.00 198 PHE A O 1
ATOM 1594 N N . ASP A 1 199 ? -20.297 -5.270 26.540 1.00 82.38 199 ASP A N 1
ATOM 1595 C CA . ASP A 1 199 ? -20.180 -6.657 26.094 1.00 82.38 199 ASP A CA 1
ATOM 1596 C C . ASP A 1 199 ? -19.417 -6.726 24.763 1.00 82.38 199 ASP A C 1
ATOM 1598 O O . ASP A 1 199 ? -19.736 -6.037 23.790 1.00 82.38 199 ASP A O 1
ATOM 1602 N N . ARG A 1 200 ? -18.425 -7.615 24.706 1.00 82.69 200 ARG A N 1
ATOM 1603 C CA . ARG A 1 200 ? -17.613 -7.882 23.516 1.00 82.69 200 ARG A CA 1
ATOM 1604 C C . ARG A 1 200 ? -18.462 -8.299 22.323 1.00 82.69 200 ARG A C 1
ATOM 1606 O O . ARG A 1 200 ? -18.186 -7.856 21.212 1.00 82.69 200 ARG A O 1
ATOM 1613 N N . THR A 1 201 ? -19.492 -9.117 22.541 1.00 84.56 201 THR A N 1
ATOM 1614 C CA . THR A 1 201 ? -20.322 -9.625 21.438 1.00 84.56 201 THR A CA 1
ATOM 1615 C C . THR A 1 201 ? -21.107 -8.501 20.760 1.00 84.56 201 THR A C 1
ATOM 1617 O O . THR A 1 201 ? -21.157 -8.434 19.531 1.00 84.56 201 THR A O 1
ATOM 1620 N N . LEU A 1 202 ? -21.634 -7.562 21.551 1.00 84.12 202 LEU A N 1
ATOM 1621 C CA . LEU A 1 202 ? -22.332 -6.375 21.061 1.00 84.12 202 LEU A CA 1
ATOM 1622 C C . LEU A 1 202 ? -21.377 -5.420 20.340 1.00 84.12 202 LEU A C 1
ATOM 1624 O O . LEU A 1 202 ? -21.712 -4.915 19.271 1.00 84.12 202 LEU A O 1
ATOM 1628 N N . ILE A 1 203 ? -20.161 -5.212 20.856 1.00 84.62 203 ILE A N 1
ATOM 1629 C CA . ILE A 1 203 ? -19.165 -4.382 20.164 1.00 84.62 203 ILE A CA 1
ATOM 1630 C C . ILE A 1 203 ? -18.754 -5.000 18.825 1.00 84.62 203 ILE A C 1
ATOM 1632 O O . ILE A 1 203 ? -18.639 -4.278 17.840 1.00 84.62 203 ILE A O 1
ATOM 1636 N N . GLU A 1 204 ? -18.573 -6.318 18.739 1.00 85.38 204 GLU A N 1
ATOM 1637 C CA . GLU A 1 204 ? -18.286 -6.990 17.465 1.00 85.38 204 GLU A CA 1
ATOM 1638 C C . GLU A 1 204 ? -19.429 -6.857 16.449 1.00 85.38 204 GLU A C 1
ATOM 1640 O O . GLU A 1 204 ? -19.170 -6.715 15.251 1.00 85.38 204 GLU A O 1
ATOM 1645 N N . GLN A 1 205 ? -20.684 -6.868 16.905 1.00 86.69 205 GLN A N 1
ATOM 1646 C CA . GLN A 1 205 ? -21.846 -6.599 16.054 1.00 86.69 205 GLN A CA 1
ATOM 1647 C C . GLN A 1 205 ? -21.853 -5.147 15.565 1.00 86.69 205 GLN A C 1
ATOM 1649 O O . GLN A 1 205 ? -21.921 -4.920 14.359 1.00 86.69 205 GLN A O 1
ATOM 1654 N N . ILE A 1 206 ? -21.671 -4.175 16.465 1.00 86.44 206 ILE A N 1
ATOM 1655 C CA . ILE A 1 206 ? -21.598 -2.747 16.112 1.00 86.44 206 ILE A CA 1
ATOM 1656 C C . ILE A 1 206 ? -20.431 -2.483 15.155 1.00 86.44 206 ILE A C 1
ATOM 1658 O O . ILE A 1 206 ? -20.578 -1.713 14.205 1.00 86.44 206 ILE A O 1
ATOM 1662 N N . LEU A 1 207 ? -19.281 -3.136 15.362 1.00 86.56 207 LEU A N 1
ATOM 1663 C CA . LEU A 1 207 ? -18.139 -3.051 14.455 1.00 86.56 207 LEU A CA 1
ATOM 1664 C C . LEU A 1 207 ? -18.548 -3.484 13.048 1.00 86.56 207 LEU A C 1
ATOM 1666 O O . LEU A 1 207 ? -18.324 -2.715 12.119 1.00 86.56 207 LEU A O 1
ATOM 1670 N N . LYS A 1 208 ? -19.204 -4.644 12.900 1.00 87.56 208 LYS A N 1
ATOM 1671 C CA . LYS A 1 208 ? -19.701 -5.148 11.606 1.00 87.56 208 LYS A CA 1
ATOM 1672 C C . LYS A 1 208 ? -20.757 -4.235 10.981 1.00 87.56 208 LYS A C 1
ATOM 1674 O O . LYS A 1 208 ? -20.724 -4.001 9.779 1.00 87.56 208 LYS A O 1
ATOM 1679 N N . GLU A 1 209 ? -21.672 -3.678 11.768 1.00 90.38 209 GLU A N 1
ATOM 1680 C CA . GLU A 1 209 ? -22.697 -2.742 11.280 1.00 90.38 209 GLU A CA 1
ATOM 1681 C C . GLU A 1 209 ? -22.128 -1.382 10.847 1.00 90.38 209 GLU A C 1
ATOM 1683 O O . GLU A 1 209 ? -22.720 -0.666 10.027 1.00 90.38 209 GLU A O 1
ATOM 1688 N N . CYS A 1 210 ? -20.983 -1.001 11.410 1.00 90.62 210 CYS A N 1
ATOM 1689 C CA . CYS A 1 210 ? -20.250 0.204 11.044 1.00 90.62 210 CYS A CA 1
ATOM 1690 C C . CYS A 1 210 ? -19.254 -0.028 9.904 1.00 90.62 210 CYS A C 1
ATOM 1692 O O . CYS A 1 210 ? -18.562 0.915 9.518 1.00 90.62 210 CYS A O 1
ATOM 1694 N N . GLU A 1 211 ? -19.164 -1.237 9.347 1.00 92.44 211 GLU A N 1
ATOM 1695 C CA . GLU A 1 211 ? -18.275 -1.497 8.222 1.00 92.44 211 GLU A CA 1
ATOM 1696 C C . GLU A 1 211 ? -18.780 -0.853 6.930 1.00 92.44 211 GLU A C 1
ATOM 1698 O O . GLU A 1 211 ? -19.958 -0.909 6.578 1.00 92.44 211 GLU A O 1
ATOM 1703 N N . TYR A 1 212 ? -17.847 -0.275 6.183 1.00 91.50 212 TYR A N 1
ATOM 1704 C CA . TYR A 1 212 ? -18.056 0.180 4.821 1.00 91.50 212 TYR A CA 1
ATOM 1705 C C . TYR A 1 212 ? -16.944 -0.352 3.920 1.00 91.50 212 TYR A C 1
ATOM 1707 O O . TYR A 1 212 ? -15.806 -0.583 4.342 1.00 91.50 212 TYR A O 1
ATOM 1715 N N . LYS A 1 213 ? -17.280 -0.554 2.647 1.00 90.69 213 LYS A N 1
ATOM 1716 C CA . LYS A 1 213 ? -16.323 -0.977 1.625 1.00 90.69 213 LYS A CA 1
ATOM 1717 C C . LYS A 1 213 ? -15.611 0.247 1.060 1.00 90.69 213 LYS A C 1
ATOM 1719 O O . LYS A 1 213 ? -16.261 1.182 0.597 1.00 90.69 213 LYS A O 1
ATOM 1724 N N . THR A 1 214 ? -14.284 0.243 1.093 1.00 88.56 214 THR A N 1
ATOM 1725 C CA . THR A 1 214 ? -13.470 1.302 0.490 1.00 88.56 214 THR A CA 1
ATOM 1726 C C . THR A 1 214 ? -13.482 1.203 -1.038 1.00 88.56 214 THR A C 1
ATOM 1728 O O . THR A 1 214 ? -13.785 0.153 -1.608 1.00 88.56 214 THR A O 1
ATOM 1731 N N . GLU A 1 215 ? -13.063 2.273 -1.718 1.00 83.12 215 GLU A N 1
ATOM 1732 C CA . GLU A 1 215 ? -12.865 2.287 -3.178 1.00 83.12 215 GLU A CA 1
ATOM 1733 C C . GLU A 1 215 ? -11.893 1.195 -3.659 1.00 83.12 215 GLU A C 1
ATOM 1735 O O . GLU A 1 215 ? -12.034 0.673 -4.762 1.00 83.12 215 GLU A O 1
ATOM 1740 N N . LYS A 1 216 ? -10.918 0.822 -2.816 1.00 77.81 216 LYS A N 1
ATOM 1741 C CA . LYS A 1 216 ? -9.929 -0.229 -3.100 1.00 77.81 216 LYS A CA 1
ATOM 1742 C C . LYS A 1 216 ? -10.469 -1.643 -2.829 1.00 77.81 216 LYS A C 1
ATOM 1744 O O . LYS A 1 216 ? -9.796 -2.618 -3.143 1.00 77.81 216 LYS A O 1
ATOM 1749 N N . GLY A 1 217 ? -11.686 -1.760 -2.292 1.00 80.12 217 GLY A N 1
ATOM 1750 C CA . GLY A 1 217 ? -12.427 -3.013 -2.170 1.00 80.12 217 GLY A CA 1
ATOM 1751 C C . GLY A 1 217 ? -12.347 -3.714 -0.812 1.00 80.12 217 GLY A C 1
ATOM 1752 O O . GLY A 1 217 ? -13.025 -4.729 -0.649 1.00 80.12 217 GLY A O 1
ATOM 1753 N N . HIS A 1 218 ? -11.591 -3.194 0.160 1.00 84.56 218 HIS A N 1
ATOM 1754 C CA . HIS A 1 218 ? -11.493 -3.754 1.517 1.00 84.56 218 HIS A CA 1
ATOM 1755 C C . HIS A 1 218 ? -12.451 -3.080 2.510 1.00 84.56 218 HIS A C 1
ATOM 1757 O O . HIS A 1 218 ? -12.921 -1.970 2.275 1.00 84.56 218 HIS A O 1
ATOM 1763 N N . LEU A 1 219 ? -12.760 -3.763 3.616 1.00 89.25 219 LEU A N 1
ATOM 1764 C CA . LEU A 1 219 ? -13.717 -3.301 4.630 1.00 89.25 219 LEU A CA 1
ATOM 1765 C C . LEU A 1 219 ? -13.017 -2.529 5.752 1.00 89.25 219 LEU A C 1
ATOM 1767 O O . LEU A 1 219 ? -12.097 -3.056 6.377 1.00 89.25 219 LEU A O 1
ATOM 1771 N N . LEU A 1 220 ? -13.493 -1.324 6.060 1.00 92.06 220 LEU A N 1
ATOM 1772 C CA . LEU A 1 220 ? -13.060 -0.521 7.209 1.00 92.06 220 LEU A CA 1
ATOM 1773 C C . LEU A 1 220 ? -14.262 -0.140 8.072 1.00 92.06 220 LEU A C 1
ATOM 1775 O O . LEU A 1 220 ? -15.386 -0.088 7.590 1.00 92.06 220 LEU A O 1
ATOM 1779 N N . VAL A 1 221 ? -14.015 0.143 9.345 1.00 91.75 221 VAL A N 1
ATOM 1780 C CA . VAL A 1 221 ? -15.021 0.582 10.314 1.00 91.75 221 VAL A CA 1
ATOM 1781 C C . VAL A 1 221 ? -15.156 2.104 10.258 1.00 91.75 221 VAL A C 1
ATOM 1783 O O . VAL A 1 221 ? -14.160 2.823 10.381 1.00 91.75 221 VAL A O 1
ATOM 1786 N N . ASP A 1 222 ? -16.378 2.612 10.101 1.00 92.25 222 ASP A N 1
ATOM 1787 C CA . ASP A 1 222 ? -16.684 4.038 10.218 1.00 92.25 222 ASP A CA 1
ATOM 1788 C C . ASP A 1 222 ? -16.702 4.466 11.693 1.00 92.25 222 ASP A C 1
ATOM 1790 O O . ASP A 1 222 ? -17.674 4.262 12.425 1.00 92.25 222 ASP A O 1
ATOM 1794 N N . LEU A 1 223 ? -15.612 5.109 12.117 1.00 91.88 223 LEU A N 1
ATOM 1795 C CA . LEU A 1 223 ? -15.453 5.625 13.476 1.00 91.88 223 LEU A CA 1
ATOM 1796 C C . LEU A 1 223 ? -16.482 6.711 13.820 1.00 91.88 223 LEU A C 1
ATOM 1798 O O . LEU A 1 223 ? -16.871 6.824 14.980 1.00 91.88 223 LEU A O 1
ATOM 1802 N N . LYS A 1 224 ? -16.945 7.504 12.842 1.00 91.38 224 LYS A N 1
ATOM 1803 C CA . LYS A 1 224 ? -17.938 8.559 13.091 1.00 91.38 224 LYS A CA 1
ATOM 1804 C C . LYS A 1 224 ? -19.296 7.942 13.374 1.00 91.38 224 LYS A C 1
ATOM 1806 O O . LYS A 1 224 ? -19.937 8.322 14.352 1.00 91.38 224 LYS A O 1
ATOM 1811 N N . LYS A 1 225 ? -19.707 6.971 12.555 1.00 90.88 225 LYS A N 1
ATOM 1812 C CA . LYS A 1 225 ? -20.950 6.221 12.767 1.00 90.88 225 LYS A CA 1
ATOM 1813 C C . LYS A 1 225 ? -20.913 5.471 14.100 1.00 90.88 225 LYS A C 1
ATOM 1815 O O . LYS A 1 225 ? -21.854 5.579 14.880 1.00 90.88 225 LYS A O 1
ATOM 1820 N N . MET A 1 226 ? -19.800 4.804 14.406 1.00 90.31 226 MET A N 1
ATOM 1821 C CA . MET A 1 226 ? -19.617 4.094 15.674 1.00 90.31 226 MET A CA 1
ATOM 1822 C C . MET A 1 226 ? -19.700 5.041 16.879 1.00 90.31 226 MET A C 1
ATOM 1824 O O . MET A 1 226 ? -20.427 4.769 17.832 1.00 90.31 226 MET A O 1
ATOM 1828 N N . HIS A 1 227 ? -19.017 6.188 16.820 1.00 92.19 227 HIS A N 1
ATOM 1829 C CA . HIS A 1 227 ? -19.080 7.212 17.863 1.00 92.19 227 HIS A CA 1
ATOM 1830 C C . HIS A 1 227 ? -20.509 7.744 18.051 1.00 92.19 227 HIS A C 1
ATOM 1832 O O . HIS A 1 227 ? -20.970 7.882 19.182 1.00 92.19 227 HIS A O 1
ATOM 1838 N N . GLN A 1 228 ? -21.242 7.999 16.961 1.00 91.31 228 GLN A N 1
ATOM 1839 C CA . GLN A 1 228 ? -22.637 8.443 17.025 1.00 91.31 228 GLN A CA 1
ATOM 1840 C C . GLN A 1 228 ? -23.551 7.404 17.679 1.00 91.31 228 GLN A C 1
ATOM 1842 O O . GLN A 1 228 ? -24.330 7.779 18.553 1.00 91.31 228 GLN A O 1
ATOM 1847 N N . ILE A 1 229 ? -23.430 6.126 17.304 1.00 88.94 229 ILE A N 1
ATOM 1848 C CA . ILE A 1 229 ? -24.219 5.031 17.885 1.00 88.94 229 ILE A CA 1
ATOM 1849 C C . ILE A 1 229 ? -23.939 4.933 19.388 1.00 88.94 229 ILE A C 1
ATOM 1851 O O . ILE A 1 229 ? -24.862 5.096 20.185 1.00 88.94 229 ILE A O 1
ATOM 1855 N N . LEU A 1 230 ? -22.670 4.806 19.792 1.00 87.56 230 LEU A N 1
ATOM 1856 C CA . LEU A 1 230 ? -22.283 4.673 21.204 1.00 87.56 230 LEU A CA 1
ATOM 1857 C C . LEU A 1 230 ? -22.737 5.868 22.058 1.00 87.56 230 LEU A C 1
ATOM 1859 O O . LEU A 1 230 ? -23.244 5.694 23.166 1.00 87.56 230 LEU A O 1
ATOM 1863 N N . HIS A 1 231 ? -22.609 7.094 21.543 1.00 87.44 231 HIS A N 1
ATOM 1864 C CA . HIS A 1 231 ? -23.081 8.280 22.258 1.00 87.44 231 HIS A CA 1
ATOM 1865 C C . HIS A 1 231 ? -24.606 8.425 22.262 1.00 87.44 231 HIS A C 1
ATOM 1867 O O . HIS A 1 231 ? -25.142 9.016 23.202 1.00 87.44 231 HIS A O 1
ATOM 1873 N N . SER A 1 232 ? -25.310 7.941 21.237 1.00 86.38 232 SER A N 1
ATOM 1874 C CA . SER A 1 232 ? -26.776 7.949 21.208 1.00 86.38 232 SER A CA 1
ATOM 1875 C C . SER A 1 232 ? -27.358 6.989 22.245 1.00 86.38 232 SER A C 1
ATOM 1877 O O . SER A 1 232 ? -28.215 7.400 23.027 1.00 86.38 232 SER A O 1
ATOM 1879 N N . GLU A 1 233 ? -26.789 5.788 22.355 1.00 85.00 233 GLU A N 1
ATOM 1880 C CA . GLU A 1 233 ? -27.136 4.803 23.380 1.00 85.00 233 GLU A CA 1
ATOM 1881 C C . GLU A 1 233 ? -26.868 5.360 24.783 1.00 85.00 233 GLU A C 1
ATOM 1883 O O . GLU A 1 233 ? -27.748 5.367 25.644 1.00 85.00 233 GLU A O 1
ATOM 1888 N N . LEU A 1 234 ? -25.699 5.974 25.002 1.00 84.56 234 LEU A N 1
ATOM 1889 C CA . LEU A 1 234 ? -25.385 6.606 26.286 1.00 84.56 234 LEU A CA 1
ATOM 1890 C C . LEU A 1 234 ? -26.377 7.725 26.660 1.00 84.56 234 LEU A C 1
ATOM 1892 O O . LEU A 1 234 ? -26.699 7.901 27.837 1.00 84.56 234 LEU A O 1
ATOM 1896 N N . LYS A 1 235 ? -26.864 8.496 25.678 1.00 83.94 235 LYS A N 1
ATOM 1897 C CA . LYS A 1 235 ? -27.883 9.535 25.903 1.00 83.94 235 LYS A CA 1
ATOM 1898 C C . LYS A 1 235 ? -29.253 8.940 26.221 1.00 83.94 235 LYS A C 1
ATOM 1900 O O . LYS A 1 235 ? -29.966 9.520 27.035 1.00 83.94 235 LYS A O 1
ATOM 1905 N N . MET A 1 236 ? -29.618 7.805 25.626 1.00 81.62 236 MET A N 1
ATOM 1906 C CA . MET A 1 236 ? -30.873 7.114 25.941 1.00 81.62 236 MET A CA 1
ATOM 1907 C C . MET A 1 236 ? -30.895 6.581 27.376 1.00 81.62 236 MET A C 1
ATOM 1909 O O . MET A 1 236 ? -31.903 6.722 28.062 1.00 81.62 236 MET A O 1
ATOM 1913 N N . VAL A 1 237 ? -29.776 6.043 27.866 1.00 77.94 237 VAL A N 1
ATOM 1914 C CA . VAL A 1 237 ? -29.678 5.457 29.219 1.00 77.94 237 VAL A CA 1
ATOM 1915 C C . VAL A 1 237 ? -29.342 6.516 30.295 1.00 77.94 237 VAL A C 1
ATOM 1917 O O . VAL A 1 237 ? -29.172 6.209 31.477 1.00 77.94 237 VAL A O 1
ATOM 1920 N N . GLN A 1 238 ? -29.288 7.798 29.915 1.00 68.69 238 GLN A N 1
ATOM 1921 C CA . GLN A 1 238 ? -28.831 8.915 30.749 1.00 68.69 238 GLN A CA 1
ATOM 1922 C C . GLN A 1 238 ? -29.640 9.130 32.043 1.00 68.69 238 GLN A C 1
ATOM 1924 O O . GLN A 1 238 ? -29.088 9.651 33.011 1.00 68.69 238 GLN A O 1
ATOM 1929 N N . SER A 1 239 ? -30.918 8.749 32.087 1.00 68.50 239 SER A N 1
ATOM 1930 C CA . SER A 1 239 ? -31.771 8.872 33.283 1.00 68.50 239 SER A CA 1
ATOM 1931 C C . SER A 1 239 ? -31.523 7.783 34.335 1.00 68.50 239 SER A C 1
ATOM 1933 O O . SER A 1 239 ? -31.904 7.953 35.489 1.00 68.50 239 SER A O 1
ATOM 1935 N N . THR A 1 240 ? -30.872 6.684 33.951 1.00 69.81 240 THR A N 1
ATOM 1936 C CA . THR A 1 240 ? -30.719 5.460 34.757 1.00 69.81 240 THR A CA 1
ATOM 1937 C C . THR A 1 240 ? -29.319 5.260 35.343 1.00 69.81 240 THR A C 1
ATOM 1939 O O . THR A 1 240 ? -29.144 4.404 36.205 1.00 69.81 240 THR A O 1
ATOM 1942 N N . ILE A 1 241 ? -28.318 6.033 34.907 1.00 76.25 241 ILE A N 1
ATOM 1943 C CA . ILE A 1 241 ? -26.906 5.834 35.281 1.00 76.25 241 ILE A CA 1
ATOM 1944 C C . ILE A 1 241 ? -26.439 6.925 36.251 1.00 76.25 241 ILE A C 1
ATOM 1946 O O . ILE A 1 241 ? -26.615 8.120 36.004 1.00 76.25 241 ILE A O 1
ATOM 1950 N N . ALA A 1 242 ? -25.773 6.524 37.338 1.00 77.06 242 ALA A N 1
ATOM 1951 C CA . ALA A 1 242 ? -25.164 7.460 38.278 1.00 77.06 242 ALA A CA 1
ATOM 1952 C C . ALA A 1 242 ? -24.014 8.251 37.622 1.00 77.06 242 ALA A C 1
ATOM 1954 O O . ALA A 1 242 ? -23.208 7.707 36.866 1.00 77.06 242 ALA A O 1
ATOM 1955 N N . SER A 1 243 ? -23.877 9.537 37.968 1.00 72.50 243 SER A N 1
ATOM 1956 C CA . SER A 1 243 ? -22.895 10.457 37.358 1.00 72.50 243 SER A CA 1
ATOM 1957 C C . SER A 1 243 ? -21.443 9.927 37.355 1.00 72.50 243 SER A C 1
ATOM 1959 O O . SER A 1 243 ? -20.704 10.138 36.394 1.00 72.50 243 SER A O 1
ATOM 1961 N N . GLY A 1 244 ? -21.038 9.163 38.381 1.00 74.69 244 GLY A N 1
ATOM 1962 C CA . GLY A 1 244 ? -19.713 8.530 38.451 1.00 74.69 244 GLY A CA 1
ATOM 1963 C C . GLY A 1 244 ? -19.487 7.412 37.422 1.00 74.69 244 GLY A C 1
ATOM 1964 O O . GLY A 1 244 ? -18.426 7.368 36.801 1.00 74.69 244 GLY A O 1
ATOM 1965 N N . GLN A 1 245 ? -20.490 6.560 37.186 1.00 80.88 245 GLN A N 1
ATOM 1966 C CA . GLN A 1 245 ? -20.433 5.484 36.184 1.00 80.88 245 GLN A CA 1
ATOM 1967 C C . GLN A 1 245 ? -20.403 6.051 34.763 1.00 80.88 245 GLN A C 1
ATOM 1969 O O . GLN A 1 245 ? -19.679 5.554 33.907 1.00 80.88 245 GLN A O 1
ATOM 1974 N N . ARG A 1 246 ? -21.108 7.164 34.528 1.00 81.88 246 ARG A N 1
ATOM 1975 C CA . ARG A 1 246 ? -21.112 7.852 33.230 1.00 81.88 246 ARG A CA 1
ATOM 1976 C C . ARG A 1 246 ? -19.707 8.235 32.761 1.00 81.88 246 ARG A C 1
ATOM 1978 O O . ARG A 1 246 ? -19.401 8.104 31.579 1.00 81.88 246 ARG A O 1
ATOM 1985 N N . ARG A 1 247 ? -18.857 8.723 33.669 1.00 84.25 247 ARG A N 1
ATOM 1986 C CA . ARG A 1 247 ? -17.479 9.110 33.333 1.00 84.25 247 ARG A CA 1
ATOM 1987 C C . ARG A 1 247 ? -16.637 7.906 32.900 1.00 84.25 247 ARG A C 1
ATOM 1989 O O . ARG A 1 247 ? -15.865 8.036 31.959 1.00 84.25 247 ARG A O 1
ATOM 1996 N N . LEU A 1 248 ? -16.810 6.760 33.558 1.00 84.94 248 LEU A N 1
ATOM 1997 C CA . LEU A 1 248 ? -16.092 5.524 33.230 1.00 84.94 248 LEU A CA 1
ATOM 1998 C C . LEU A 1 248 ? -16.537 4.960 31.872 1.00 84.94 248 LEU A C 1
ATOM 2000 O O . LEU A 1 248 ? -15.694 4.610 31.055 1.00 84.94 248 LEU A O 1
ATOM 2004 N N . ILE A 1 249 ? -17.841 4.995 31.574 1.00 85.75 249 ILE A N 1
ATOM 2005 C CA . ILE A 1 249 ? -18.370 4.565 30.268 1.00 85.75 249 ILE A CA 1
ATOM 2006 C C . ILE A 1 249 ? -17.828 5.441 29.129 1.00 85.75 249 ILE A C 1
ATOM 2008 O O . ILE A 1 249 ? -17.498 4.928 28.066 1.00 85.75 249 ILE A O 1
ATOM 2012 N N . LEU A 1 250 ? -17.684 6.758 29.332 1.00 86.69 250 LEU A N 1
ATOM 2013 C CA . LEU A 1 250 ? -17.086 7.643 28.321 1.00 86.69 250 LEU A CA 1
ATOM 2014 C C . LEU A 1 250 ? -15.621 7.292 28.025 1.00 86.69 250 LEU A C 1
ATOM 2016 O O . LEU A 1 250 ? -15.235 7.246 26.860 1.00 86.69 250 LEU A O 1
ATOM 2020 N N . GLN A 1 251 ? -14.828 7.003 29.060 1.00 86.94 251 GLN A N 1
ATOM 2021 C CA . GLN A 1 251 ? -13.445 6.540 28.886 1.00 86.94 251 GLN A CA 1
ATOM 2022 C C . GLN A 1 251 ? -13.393 5.205 28.141 1.00 86.94 251 GLN A C 1
ATOM 2024 O O . GLN A 1 251 ? -12.504 4.960 27.327 1.00 86.94 251 GLN A O 1
ATOM 2029 N N . GLU A 1 252 ? -14.372 4.340 28.383 1.00 88.25 252 GLU A N 1
ATOM 2030 C CA . GLU A 1 252 ? -14.452 3.070 27.688 1.00 88.25 252 GLU A CA 1
ATOM 2031 C C . GLU A 1 252 ? -14.892 3.214 26.226 1.00 88.25 252 GLU A C 1
ATOM 2033 O O . GLU A 1 252 ? -14.338 2.533 25.367 1.00 88.25 252 GLU A O 1
ATOM 2038 N N . ILE A 1 253 ? -15.791 4.153 25.903 1.00 89.00 253 ILE A N 1
ATOM 2039 C CA . ILE A 1 253 ? -16.125 4.506 24.512 1.00 89.00 253 ILE A CA 1
ATOM 2040 C C . ILE A 1 253 ? -14.863 4.948 23.759 1.00 89.00 253 ILE A C 1
ATOM 2042 O O . ILE A 1 253 ? -14.644 4.520 22.626 1.00 89.00 253 ILE A O 1
ATOM 2046 N N . GLU A 1 254 ? -14.002 5.759 24.380 1.00 90.00 254 GLU A N 1
ATOM 2047 C CA . GLU A 1 254 ? -12.713 6.136 23.786 1.00 90.00 254 GLU A CA 1
ATOM 2048 C C . GLU A 1 254 ? -11.815 4.908 23.561 1.00 90.00 254 GLU A C 1
ATOM 2050 O O . GLU A 1 254 ? -11.255 4.751 22.476 1.00 90.00 254 GLU A O 1
ATOM 2055 N N . SER A 1 255 ? -11.734 3.988 24.529 1.00 89.56 255 SER A N 1
ATOM 2056 C CA . SER A 1 255 ? -10.999 2.718 24.391 1.00 89.56 255 SER A CA 1
ATOM 2057 C C . SER A 1 255 ? -11.529 1.849 23.240 1.00 89.56 255 SER A C 1
ATOM 2059 O O . SER A 1 255 ? -10.751 1.312 22.446 1.00 89.56 255 SER A O 1
ATOM 2061 N N . VAL A 1 256 ? -12.853 1.754 23.092 1.00 89.50 256 VAL A N 1
ATOM 2062 C CA . VAL A 1 256 ? -13.522 1.045 21.991 1.00 89.50 256 VAL A CA 1
ATOM 2063 C C . VAL A 1 256 ? -13.184 1.682 20.640 1.00 89.50 256 VAL A C 1
ATOM 2065 O O . VAL A 1 256 ? -12.830 0.972 19.696 1.00 89.50 256 VAL A O 1
ATOM 2068 N N . LEU A 1 257 ? -13.238 3.013 20.535 1.00 90.44 257 LEU A N 1
ATOM 2069 C CA . LEU A 1 257 ? -12.901 3.732 19.303 1.00 90.44 257 LEU A CA 1
ATOM 2070 C C . LEU A 1 257 ? -11.416 3.593 18.947 1.00 90.44 257 LEU A C 1
ATOM 2072 O O . LEU A 1 257 ? -11.084 3.411 17.776 1.00 90.44 257 LEU A O 1
ATOM 2076 N N . LEU A 1 258 ? -10.525 3.607 19.941 1.00 91.38 258 LEU A N 1
ATOM 2077 C CA . LEU A 1 258 ? -9.101 3.331 19.743 1.00 91.38 258 LEU A CA 1
ATOM 2078 C C . LEU A 1 258 ? -8.864 1.899 19.255 1.00 91.38 258 LEU A C 1
ATOM 2080 O O . LEU A 1 258 ? -8.040 1.680 18.368 1.00 91.38 258 LEU A O 1
ATOM 2084 N N . HIS A 1 259 ? -9.593 0.920 19.791 1.00 90.38 259 HIS A N 1
ATOM 2085 C CA . HIS A 1 259 ? -9.540 -0.450 19.290 1.00 90.38 259 HIS A CA 1
ATOM 2086 C C . HIS A 1 259 ? -10.027 -0.535 17.835 1.00 90.38 259 HIS A C 1
ATOM 2088 O O . HIS A 1 259 ? -9.342 -1.120 16.998 1.00 90.38 259 HIS A O 1
ATOM 2094 N N . ALA A 1 260 ? -11.151 0.104 17.499 1.00 90.25 260 ALA A N 1
ATOM 2095 C CA . ALA A 1 260 ? -11.662 0.161 16.129 1.00 90.25 260 ALA A CA 1
ATOM 2096 C C . ALA A 1 260 ? -10.668 0.829 15.156 1.00 90.25 260 ALA A C 1
ATOM 2098 O O . ALA A 1 260 ? -10.487 0.360 14.030 1.00 90.25 260 ALA A O 1
ATOM 2099 N N . LEU A 1 261 ? -9.969 1.880 15.598 1.00 92.00 261 LEU A N 1
ATOM 2100 C CA . LEU A 1 261 ? -8.900 2.522 14.833 1.00 92.00 261 LEU A CA 1
ATOM 2101 C C . LEU A 1 261 ? -7.742 1.551 14.567 1.00 92.00 261 LEU A C 1
ATOM 2103 O O . LEU A 1 261 ? -7.339 1.398 13.415 1.00 92.00 261 LEU A O 1
ATOM 2107 N N . LYS A 1 262 ? -7.267 0.825 15.587 1.00 90.44 262 LYS A N 1
ATOM 2108 C CA . LYS A 1 262 ? -6.218 -0.197 15.421 1.00 90.44 262 LYS A CA 1
ATOM 2109 C C . LYS A 1 262 ? -6.649 -1.310 14.466 1.00 90.44 262 LYS A C 1
ATOM 2111 O O . LYS A 1 262 ? -5.854 -1.755 13.640 1.00 90.44 262 LYS A O 1
ATOM 2116 N N . VAL A 1 263 ? -7.913 -1.738 14.529 1.00 89.81 263 VAL A N 1
ATOM 2117 C CA . VAL A 1 263 ? -8.476 -2.715 13.583 1.00 89.81 263 VAL A CA 1
ATOM 2118 C C . VAL A 1 263 ? -8.392 -2.185 12.150 1.00 89.81 263 VAL A C 1
ATOM 2120 O O . VAL A 1 263 ? -7.968 -2.917 11.255 1.00 89.81 263 VAL A O 1
ATOM 2123 N N . ASN A 1 264 ? -8.731 -0.916 11.918 1.00 91.94 264 ASN A N 1
ATOM 2124 C CA . ASN A 1 264 ? -8.604 -0.293 10.599 1.00 91.94 264 ASN A CA 1
ATOM 2125 C C . ASN A 1 264 ? -7.149 -0.213 10.121 1.00 91.94 264 ASN A C 1
ATOM 2127 O O . ASN A 1 264 ? -6.874 -0.548 8.969 1.00 91.94 264 ASN A O 1
ATOM 2131 N N . GLU A 1 265 ? -6.212 0.185 10.985 1.00 89.75 265 GLU A N 1
ATOM 2132 C CA . GLU A 1 265 ? -4.777 0.202 10.669 1.00 89.75 265 GLU A CA 1
ATOM 2133 C C . GLU A 1 265 ? -4.273 -1.191 10.284 1.00 89.75 265 GLU A C 1
ATOM 2135 O O . GLU A 1 265 ? -3.612 -1.353 9.255 1.00 89.75 265 GLU A O 1
ATOM 2140 N N . GLN A 1 266 ? -4.659 -2.219 11.045 1.00 89.69 266 GLN A N 1
ATOM 2141 C CA . GLN A 1 266 ? -4.306 -3.600 10.745 1.00 89.69 266 GLN A CA 1
ATOM 2142 C C . GLN A 1 266 ? -4.899 -4.067 9.410 1.00 89.69 266 GLN A C 1
ATOM 2144 O O . GLN A 1 266 ? -4.201 -4.698 8.615 1.00 89.69 266 GLN A O 1
ATOM 2149 N N . ARG A 1 267 ? -6.171 -3.760 9.133 1.00 90.62 267 ARG A N 1
ATOM 2150 C CA . ARG A 1 267 ? -6.821 -4.101 7.857 1.00 90.62 267 ARG A CA 1
ATOM 2151 C C . ARG A 1 267 ? -6.161 -3.390 6.676 1.00 90.62 267 ARG A C 1
ATOM 2153 O O . ARG A 1 267 ? -5.921 -4.030 5.655 1.00 90.62 267 ARG A O 1
ATOM 2160 N N . ASN A 1 268 ? -5.805 -2.114 6.825 1.00 91.25 268 ASN A N 1
ATOM 2161 C CA . ASN A 1 268 ? -5.060 -1.360 5.815 1.00 91.25 268 ASN A CA 1
ATOM 2162 C C . ASN A 1 268 ? -3.675 -1.962 5.567 1.00 91.25 268 ASN A C 1
ATOM 2164 O O . ASN A 1 2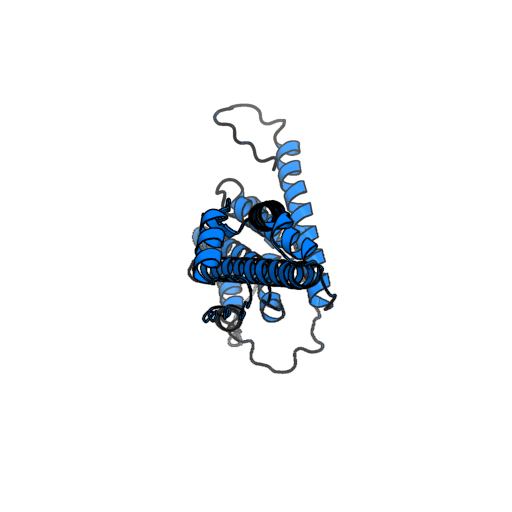68 ? -3.284 -2.129 4.413 1.00 91.25 268 ASN A O 1
ATOM 2168 N N . LYS A 1 269 ? -2.948 -2.329 6.630 1.00 89.94 269 LYS A N 1
ATOM 2169 C CA . LYS A 1 269 ? -1.636 -2.973 6.509 1.00 89.94 269 LYS A CA 1
ATOM 2170 C C . LYS A 1 269 ? -1.744 -4.335 5.822 1.00 89.94 269 LYS A C 1
ATOM 2172 O O . LYS A 1 269 ? -1.020 -4.566 4.866 1.00 89.94 269 LYS A O 1
ATOM 2177 N N . ARG A 1 270 ? -2.709 -5.181 6.209 1.00 89.69 270 ARG A N 1
ATOM 2178 C CA . ARG A 1 270 ? -2.992 -6.469 5.540 1.00 89.69 270 ARG A CA 1
ATOM 2179 C C . ARG A 1 270 ? -3.284 -6.290 4.055 1.00 89.69 270 ARG A C 1
ATOM 2181 O O . ARG A 1 270 ? -2.704 -6.985 3.229 1.00 89.69 270 ARG A O 1
ATOM 2188 N N . PHE A 1 271 ? -4.159 -5.346 3.713 1.00 91.25 271 PHE A N 1
ATOM 2189 C CA . PHE A 1 271 ? -4.487 -5.054 2.320 1.00 91.25 271 PHE A CA 1
ATOM 2190 C C . PHE A 1 271 ? -3.256 -4.587 1.528 1.00 91.25 271 PHE A C 1
ATOM 2192 O O . PHE A 1 271 ? -3.016 -5.068 0.422 1.00 91.25 271 PHE A O 1
ATOM 2199 N N . ALA A 1 272 ? -2.442 -3.699 2.107 1.00 91.81 272 ALA A N 1
ATOM 2200 C CA . ALA A 1 272 ? -1.201 -3.240 1.491 1.00 91.81 272 ALA A CA 1
ATOM 2201 C C . ALA A 1 272 ? -0.186 -4.383 1.309 1.00 91.81 272 ALA A C 1
ATOM 2203 O O . ALA A 1 272 ? 0.420 -4.486 0.247 1.00 91.81 272 ALA A O 1
ATOM 2204 N N . THR A 1 273 ? -0.049 -5.278 2.293 1.00 91.31 273 THR A N 1
ATOM 2205 C CA . THR A 1 273 ? 0.797 -6.478 2.206 1.00 91.31 273 THR A CA 1
ATOM 2206 C C . THR A 1 273 ? 0.353 -7.401 1.072 1.00 91.31 273 THR A C 1
ATOM 2208 O O . THR A 1 273 ? 1.188 -7.836 0.285 1.00 91.31 273 THR A O 1
ATOM 2211 N N . VAL A 1 274 ? -0.952 -7.659 0.922 1.00 91.38 274 VAL A N 1
ATOM 2212 C CA . VAL A 1 274 ? -1.471 -8.454 -0.207 1.00 91.38 274 VAL A CA 1
ATOM 2213 C C . VAL A 1 274 ? -1.123 -7.788 -1.538 1.00 91.38 274 VAL A C 1
ATOM 2215 O O . VAL A 1 274 ? -0.543 -8.431 -2.411 1.00 91.38 274 VAL A O 1
ATOM 2218 N N . LYS A 1 275 ? -1.380 -6.479 -1.672 1.00 91.50 275 LYS A N 1
ATOM 2219 C CA . LYS A 1 275 ? -1.032 -5.712 -2.879 1.00 91.50 275 LYS A CA 1
ATOM 2220 C C . LYS A 1 275 ? 0.474 -5.747 -3.164 1.00 91.50 275 LYS A C 1
ATOM 2222 O O . LYS A 1 275 ? 0.866 -5.791 -4.330 1.00 91.50 275 LYS A O 1
ATOM 2227 N N . PHE A 1 276 ? 1.314 -5.735 -2.132 1.00 92.31 276 PHE A N 1
ATOM 2228 C CA . PHE A 1 276 ? 2.761 -5.873 -2.264 1.00 92.31 276 PHE A CA 1
ATOM 2229 C C . PHE A 1 276 ? 3.147 -7.241 -2.814 1.00 92.31 276 PHE A C 1
ATOM 2231 O O . PHE A 1 276 ? 3.857 -7.293 -3.813 1.00 92.31 276 PHE A O 1
ATOM 2238 N N . VAL A 1 277 ? 2.638 -8.327 -2.228 1.00 91.62 277 VAL A N 1
ATOM 2239 C CA . VAL A 1 277 ? 2.925 -9.696 -2.685 1.00 91.62 277 VAL A CA 1
ATOM 2240 C C . VAL A 1 277 ? 2.461 -9.898 -4.130 1.00 91.62 277 VAL A C 1
ATOM 2242 O O . VAL A 1 277 ? 3.208 -10.439 -4.941 1.00 91.62 277 VAL A O 1
ATOM 2245 N N . GLU A 1 278 ? 1.282 -9.386 -4.494 1.00 91.19 278 GLU A N 1
ATOM 2246 C CA . GLU A 1 278 ? 0.809 -9.384 -5.886 1.00 91.19 278 GLU A CA 1
ATOM 2247 C C . GLU A 1 278 ? 1.749 -8.615 -6.820 1.00 91.19 278 GLU A C 1
ATOM 2249 O O . GLU A 1 278 ? 2.006 -9.054 -7.935 1.00 91.19 278 GLU A O 1
ATOM 2254 N N . SER A 1 279 ? 2.263 -7.463 -6.379 1.00 90.75 279 SER A N 1
ATOM 2255 C CA . SER A 1 279 ? 3.184 -6.637 -7.175 1.00 90.75 279 SER A CA 1
ATOM 2256 C C . SER A 1 279 ? 4.575 -7.256 -7.290 1.00 90.75 279 SER A C 1
ATOM 2258 O O . SER A 1 279 ? 5.259 -7.023 -8.278 1.00 90.75 279 SER A O 1
ATOM 2260 N N . TRP A 1 280 ? 4.997 -8.010 -6.276 1.00 88.75 280 TRP A N 1
ATOM 2261 C CA . TRP A 1 280 ? 6.264 -8.734 -6.247 1.00 88.75 280 TRP A CA 1
ATOM 2262 C C . TRP A 1 280 ? 6.239 -9.970 -7.156 1.00 88.75 280 TRP A C 1
ATOM 2264 O O . TRP A 1 280 ? 7.267 -10.327 -7.718 1.00 88.75 280 TRP A O 1
ATOM 2274 N N . GLY A 1 281 ? 5.073 -10.604 -7.320 1.00 83.81 281 GLY A N 1
ATOM 2275 C CA . GLY A 1 281 ? 4.889 -11.763 -8.199 1.00 83.81 281 GLY A CA 1
ATOM 2276 C C . GLY A 1 281 ? 4.622 -11.449 -9.680 1.00 83.81 281 GLY A C 1
ATOM 2277 O O . GLY A 1 281 ? 4.458 -12.395 -10.450 1.00 83.81 281 GLY A O 1
ATOM 2278 N N . MET A 1 282 ? 4.526 -10.169 -10.072 1.00 72.00 282 MET A N 1
ATOM 2279 C CA . MET A 1 282 ? 4.332 -9.724 -11.469 1.00 72.00 282 MET A CA 1
ATOM 2280 C C . MET A 1 282 ? 5.628 -9.737 -12.276 1.00 72.00 282 MET A C 1
ATOM 2282 O O . MET A 1 282 ? 5.547 -10.131 -13.463 1.00 72.00 282 MET A O 1
#

Foldseek 3Di:
DLDDPDPDDDDDPPPPPPSVVVVVVVLVVLLVLLVVVLVCVVVVHDDDPVSLQVLLVSLVVLLVQCPDPVRNVVSCVVCVVVVVSLLVVLLCLLVDAPPALSNLSSVLSSLSSVVSVLVVCVVVVVVVVNVVSVCSQAVDDPPPDDDDDDDDPPDDDDDPPPPPDDPPDDRSHRSLVSVVVNQDPCLDDDDQDDDDPDDPVVLVVLQVVQWDADPLGFIAGDLVSLLCVLVVVLVVCVVPDDPVVSVVSVVVSVVSSVVSVVVRRSRSSNVSSVSSVVSSVD

Radius of gyration: 25.44 Å; chains: 1; bounding box: 71×34×78 Å

Organism: Eumeta variegata (NCBI:txid151549)

Secondary structure (DSSP, 8-state):
------------TTSHHHHHHHHHHHHHHHHHHHHHHHHHHHTTPPPPHHHHHHHHHHHHHHHHHHHSTTTHHHHHHHHHHTTTHHHHHHHHGGGS---SHHHHHHHHHHHHHHHHHHHHHHHTT-HHHHHHHHHHHHT-------S-------SS--------SS--S-----HHHHHHHHS----PPPPPP--SSS-HHHHHHHHHHTEEE-TTS-EEE-HHHHHHHHHHHHHHGGGTS-HHHHHHHHHHHHHHHHHHHHHHHHHHHHHHHHHHHHHH--